Protein AF-A0A662DGF6-F1 (afdb_monomer)

Sequence (177 aa):
MAIAEMRKVLLIGEKEFRERVVKKLGEAGIFQSIPLNREEGLHFLQPPEIKTASLQDALNKLEAAINFLNRFEEKKFDLGLFPAKIMVSPKEYSEWIRNFKWEKICERCSSLENEIEKIKEEISSLQEEYINLLPWRKISFPLSKLKNLRYLDFRIGIIPSEAKSLLLKLVENEAIH

Foldseek 3Di:
DDDDDDDDDDDDDDPVCVVVVVVVVVVVVPDDDDDDDCVPVVVVDDDDPDPCPVVVVVVVLLVLLCVLVVVVDDPDPPPDDDDDPPDDDPVRVVCCVVPPPVVVSSVVSVVVVVVVVVVVVVVVVVVVVCVQCVVVVPPPDDPVVVPDDPPDDDDDDDDDPVCVVVVVVVCVVPPDD

Organism: Aerophobetes bacterium (NCBI:txid2030807)

Secondary structure (DSSP, 8-state):
-----PPP------GGGHHHHHHHHHHHT-----PPPTTSS-TT-PPP----HHHHHHHHHHHHHHHHHHTTS------SSS-------HHHHHHHHHH--HHHHHHHHHHHHHHHHHHHHHHHHHHHHHHHHGGGGG--S-GGGGGG-SS---------GGGHHHHHHHHHH----

Mean predicted aligned error: 14.39 Å

pLDDT: mean 79.41, std 12.85, range [38.97, 97.31]

Solvent-accessible surface area (backbone atoms only — not comparable to full-atom values): 11783 Å² total; per-residue (Å²): 136,87,82,76,91,80,81,91,81,87,90,84,77,62,78,87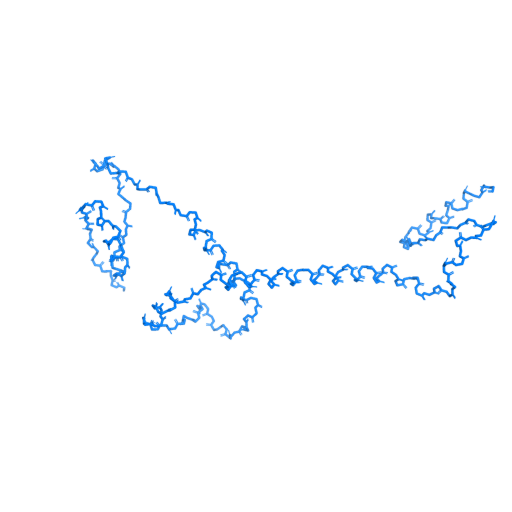,50,44,64,63,49,52,51,52,46,59,74,64,66,80,71,82,92,73,86,81,66,67,86,76,78,53,73,85,66,72,79,77,88,76,86,50,66,71,58,51,54,52,50,53,43,50,50,52,32,49,61,59,51,58,76,71,55,76,83,67,84,80,76,72,96,62,83,81,77,78,88,70,53,75,66,59,52,55,50,45,74,74,68,58,65,57,66,64,52,30,52,49,46,52,53,52,52,51,50,55,50,52,52,52,51,50,52,49,52,53,48,52,50,49,62,70,46,53,77,58,71,74,58,89,66,69,70,80,71,61,79,77,49,94,89,57,89,86,86,85,85,90,74,62,80,80,52,50,67,58,50,53,54,48,57,69,73,61,77,71,135

Radius of gyration: 34.93 Å; Cα contacts (8 Å, |Δi|>4): 20; chains: 1; bounding box: 72×48×90 Å

Structure (mmCIF, N/CA/C/O backbone):
data_AF-A0A662DGF6-F1
#
_entry.id   AF-A0A662DGF6-F1
#
loop_
_atom_site.group_PDB
_atom_site.id
_atom_site.type_symbol
_atom_site.label_atom_id
_atom_site.label_alt_id
_atom_site.label_comp_id
_atom_site.label_asym_id
_atom_site.label_entity_id
_atom_site.label_seq_id
_atom_site.pdbx_PDB_ins_code
_atom_site.Cartn_x
_atom_site.Cartn_y
_atom_site.Cartn_z
_atom_site.occupancy
_atom_site.B_iso_or_equiv
_atom_site.auth_seq_id
_atom_site.auth_comp_id
_atom_site.auth_asym_id
_atom_site.auth_atom_id
_atom_site.pdbx_PDB_model_num
ATOM 1 N N . MET A 1 1 ? 34.282 -20.025 -16.029 1.00 40.66 1 MET A N 1
ATOM 2 C CA . MET A 1 1 ? 33.538 -18.803 -16.407 1.00 40.66 1 MET A CA 1
ATOM 3 C C . MET A 1 1 ? 34.196 -18.243 -17.654 1.00 40.66 1 MET A C 1
ATOM 5 O O . MET A 1 1 ? 35.369 -17.908 -17.588 1.00 40.66 1 MET A O 1
ATOM 9 N N . ALA A 1 2 ? 33.504 -18.247 -18.792 1.00 53.66 2 ALA A N 1
ATOM 10 C CA . ALA A 1 2 ? 34.034 -17.663 -20.021 1.00 53.66 2 ALA A CA 1
ATOM 11 C C . ALA A 1 2 ? 33.782 -16.150 -19.982 1.00 53.66 2 ALA A C 1
ATOM 13 O O . ALA A 1 2 ? 32.636 -15.720 -19.878 1.00 53.66 2 ALA A O 1
ATOM 14 N N . ILE A 1 3 ? 34.850 -15.357 -20.005 1.00 60.84 3 ILE A N 1
ATOM 15 C CA . ILE A 1 3 ? 34.767 -13.904 -20.164 1.00 60.84 3 ILE A CA 1
ATOM 16 C C . ILE A 1 3 ? 34.686 -13.657 -21.670 1.00 60.84 3 ILE A C 1
ATOM 18 O O . ILE A 1 3 ? 35.619 -13.986 -22.398 1.00 60.84 3 ILE A O 1
ATOM 22 N N . ALA A 1 4 ? 33.548 -13.155 -22.143 1.00 73.00 4 ALA A N 1
ATOM 23 C CA . ALA A 1 4 ? 33.382 -12.779 -23.541 1.00 73.00 4 ALA A CA 1
ATOM 24 C C . ALA A 1 4 ? 34.149 -11.478 -23.826 1.00 73.00 4 ALA A C 1
ATOM 26 O O . ALA A 1 4 ? 34.119 -10.544 -23.024 1.00 73.00 4 ALA A O 1
ATOM 27 N N . GLU A 1 5 ? 34.829 -11.408 -24.970 1.00 81.12 5 GLU A N 1
ATOM 28 C CA . GLU A 1 5 ? 35.545 -10.208 -25.402 1.00 81.12 5 GLU A CA 1
ATOM 29 C C . GLU A 1 5 ? 34.540 -9.100 -25.767 1.00 81.12 5 GLU A C 1
ATOM 31 O O . GLU A 1 5 ? 33.800 -9.204 -26.748 1.00 81.12 5 GLU A O 1
ATOM 36 N N . MET A 1 6 ? 34.480 -8.037 -24.959 1.00 83.38 6 MET A N 1
ATOM 37 C CA . MET A 1 6 ? 33.589 -6.899 -25.201 1.00 83.38 6 MET A CA 1
ATOM 38 C C . MET A 1 6 ? 34.262 -5.869 -26.112 1.00 83.38 6 MET A C 1
ATOM 40 O O . MET A 1 6 ? 35.400 -5.465 -25.877 1.00 83.38 6 MET A O 1
ATOM 44 N N . ARG A 1 7 ? 33.536 -5.383 -27.125 1.00 84.69 7 ARG A N 1
ATOM 45 C CA . ARG A 1 7 ? 34.011 -4.330 -28.036 1.00 84.69 7 ARG A CA 1
ATOM 46 C C . ARG A 1 7 ? 33.362 -2.995 -27.692 1.00 84.69 7 ARG A C 1
ATOM 48 O O . ARG A 1 7 ? 32.139 -2.907 -27.603 1.00 84.69 7 ARG A O 1
ATOM 55 N N . LYS A 1 8 ? 34.175 -1.946 -27.539 1.00 84.44 8 LYS A N 1
ATOM 56 C CA . LYS A 1 8 ? 33.680 -0.568 -27.419 1.00 84.44 8 LYS A CA 1
ATOM 57 C C . LYS A 1 8 ? 33.282 -0.055 -28.802 1.00 84.44 8 LYS A C 1
ATOM 59 O O . LYS A 1 8 ? 34.056 -0.174 -29.747 1.00 84.44 8 LYS A O 1
ATOM 64 N N . VAL A 1 9 ? 32.087 0.519 -28.910 1.00 85.00 9 VAL A N 1
ATOM 65 C CA . VAL A 1 9 ? 31.556 1.086 -30.156 1.00 85.00 9 VAL A CA 1
ATOM 66 C C . VAL A 1 9 ? 31.055 2.499 -29.872 1.00 85.00 9 VAL A C 1
ATOM 68 O O . VAL A 1 9 ? 30.335 2.706 -28.897 1.00 85.00 9 VAL A O 1
ATOM 71 N N . LEU A 1 10 ? 31.426 3.457 -30.725 1.00 82.31 10 LEU A N 1
ATOM 72 C CA . LEU A 1 10 ? 30.897 4.821 -30.715 1.00 82.31 10 LEU A CA 1
ATOM 73 C C . LEU A 1 10 ? 29.898 4.972 -31.866 1.00 82.31 10 LEU A C 1
ATOM 75 O O . LEU A 1 10 ? 30.237 4.712 -33.018 1.00 82.31 10 LEU A O 1
ATOM 79 N N . LEU A 1 11 ? 28.669 5.384 -31.554 1.00 83.25 11 LEU A N 1
ATOM 80 C CA . LEU A 1 11 ? 27.622 5.634 -32.544 1.00 83.25 11 LEU A CA 1
ATOM 81 C C . LEU A 1 11 ? 27.432 7.140 -32.717 1.00 83.25 11 LEU A C 1
ATOM 83 O O . LEU A 1 11 ? 27.132 7.844 -31.754 1.00 83.25 11 LEU A O 1
ATOM 87 N N . ILE A 1 12 ? 27.586 7.615 -33.952 1.00 83.12 12 ILE A N 1
ATOM 88 C CA . ILE A 1 12 ? 27.377 9.011 -34.343 1.00 83.12 12 ILE A CA 1
ATOM 89 C C . ILE A 1 12 ? 26.247 9.031 -35.367 1.00 83.12 12 ILE A C 1
ATOM 91 O O . ILE A 1 12 ? 26.247 8.245 -36.312 1.00 83.12 12 ILE A O 1
ATOM 95 N N . GLY A 1 13 ? 25.271 9.910 -35.172 1.00 84.75 13 GLY A N 1
ATOM 96 C CA . GLY A 1 13 ? 24.133 10.037 -36.070 1.00 84.75 13 GLY A CA 1
ATOM 97 C C . GLY A 1 13 ? 23.335 11.300 -35.790 1.00 84.75 13 GLY A C 1
ATOM 98 O O . GLY A 1 13 ? 23.570 12.000 -34.803 1.00 84.75 13 GLY A O 1
ATOM 99 N N . GLU A 1 14 ? 22.384 11.587 -36.670 1.00 84.69 14 GLU A N 1
ATOM 100 C CA . GLU A 1 14 ? 21.504 12.743 -36.535 1.00 84.69 14 GLU A CA 1
ATOM 101 C C . GLU A 1 14 ? 20.585 12.606 -35.313 1.00 84.69 14 GLU A C 1
ATOM 103 O O . GLU A 1 14 ? 20.110 11.517 -34.966 1.00 84.69 14 GLU A O 1
ATOM 108 N N . LYS A 1 15 ? 20.304 13.742 -34.664 1.00 81.50 15 LYS A N 1
ATOM 109 C CA . LYS A 1 15 ? 19.497 13.809 -33.436 1.00 81.50 15 LYS A CA 1
ATOM 110 C C . LYS A 1 15 ? 18.096 13.216 -33.625 1.00 81.50 15 LYS A C 1
ATOM 112 O O . LYS A 1 15 ? 17.561 12.626 -32.690 1.00 81.50 15 LYS A O 1
ATOM 117 N N . GLU A 1 16 ? 17.537 13.341 -34.824 1.00 85.50 16 GLU A N 1
ATOM 118 C CA . GLU A 1 16 ? 16.196 12.875 -35.194 1.00 85.50 16 GLU A CA 1
ATOM 119 C C . GLU A 1 16 ? 16.049 11.351 -35.083 1.00 85.50 16 GLU A C 1
ATOM 121 O O . GLU A 1 16 ? 15.018 10.848 -34.643 1.00 85.50 16 GLU A O 1
ATOM 126 N N . PHE A 1 17 ? 17.105 10.595 -35.394 1.00 85.31 17 PHE A N 1
ATOM 127 C CA . PHE A 1 17 ? 17.074 9.131 -35.335 1.00 85.31 17 PHE A CA 1
ATOM 128 C C . PHE A 1 17 ? 17.418 8.563 -33.959 1.00 85.31 17 PHE A C 1
ATOM 130 O O . PHE A 1 17 ? 17.278 7.355 -33.742 1.00 85.31 17 PHE A O 1
ATOM 137 N N . ARG A 1 18 ? 17.838 9.411 -33.013 1.00 84.19 18 ARG A N 1
ATOM 138 C CA . ARG A 1 18 ? 18.321 8.997 -31.693 1.00 84.19 18 ARG A CA 1
ATOM 139 C C . ARG A 1 18 ? 17.358 8.049 -30.986 1.00 84.19 18 ARG A C 1
ATOM 141 O O . ARG A 1 18 ? 17.774 6.975 -30.562 1.00 84.19 18 ARG A O 1
ATOM 148 N N . GLU A 1 19 ? 16.089 8.430 -30.846 1.00 83.62 19 GLU A N 1
ATOM 149 C CA . GLU A 1 19 ? 15.107 7.632 -30.099 1.00 83.62 19 GLU A CA 1
ATOM 150 C C . GLU A 1 19 ? 14.881 6.265 -30.741 1.00 83.62 19 GLU A C 1
ATOM 152 O O . GLU A 1 19 ? 14.853 5.242 -30.057 1.00 83.62 19 GLU A O 1
ATOM 157 N N . ARG A 1 20 ? 14.791 6.231 -32.075 1.00 87.44 20 ARG A N 1
ATOM 158 C CA . ARG A 1 20 ? 14.608 4.996 -32.839 1.00 87.44 20 ARG A CA 1
ATOM 159 C C . ARG A 1 20 ? 15.793 4.049 -32.662 1.00 87.44 20 ARG A C 1
ATOM 161 O O . ARG A 1 20 ? 15.587 2.852 -32.467 1.00 87.44 20 ARG A O 1
ATOM 168 N N . VAL A 1 21 ? 17.014 4.581 -32.716 1.00 87.50 21 VAL A N 1
ATOM 169 C CA . VAL A 1 21 ? 18.249 3.806 -32.541 1.00 87.50 21 VAL A CA 1
ATOM 170 C C . VAL A 1 21 ? 18.359 3.293 -31.109 1.00 87.50 21 VAL A C 1
ATOM 172 O O . VAL A 1 21 ? 18.516 2.092 -30.917 1.00 87.50 21 VAL A O 1
ATOM 175 N N . VAL A 1 22 ? 18.193 4.157 -30.102 1.00 85.12 22 VAL A N 1
ATOM 176 C CA . VAL A 1 22 ? 18.244 3.762 -28.682 1.00 85.12 22 VAL A CA 1
ATOM 177 C C . VAL A 1 22 ? 17.202 2.688 -28.374 1.00 85.12 22 VAL A C 1
ATOM 179 O O . VAL A 1 22 ? 17.530 1.691 -27.736 1.00 85.12 22 VAL A O 1
ATOM 182 N N . LYS A 1 23 ? 15.975 2.832 -28.888 1.00 85.19 23 LYS A N 1
ATOM 183 C CA . LYS A 1 23 ? 14.922 1.825 -28.732 1.00 85.19 23 LYS A CA 1
ATOM 184 C C . LYS A 1 23 ? 15.320 0.483 -29.345 1.00 85.19 23 LYS A C 1
ATOM 186 O O . LYS A 1 23 ? 15.170 -0.543 -28.694 1.00 85.19 23 LYS A O 1
ATOM 191 N N . LYS A 1 24 ? 15.861 0.477 -30.567 1.00 85.94 24 LYS A N 1
ATOM 192 C CA . LYS A 1 24 ? 16.303 -0.754 -31.243 1.00 85.94 24 LYS A CA 1
ATOM 193 C C . LYS A 1 24 ? 17.480 -1.429 -30.543 1.00 85.94 24 LYS A C 1
ATOM 195 O O . LYS A 1 24 ? 17.497 -2.651 -30.442 1.00 85.94 24 LYS A O 1
ATOM 200 N N . LEU A 1 25 ? 18.436 -0.650 -30.041 1.00 86.44 25 LEU A N 1
ATOM 201 C CA . LEU A 1 25 ? 19.568 -1.169 -29.269 1.00 86.44 25 LEU A CA 1
ATOM 202 C C . LEU A 1 25 ? 19.107 -1.746 -27.925 1.00 86.44 25 LEU A C 1
ATOM 204 O O . LEU A 1 25 ? 19.573 -2.812 -27.531 1.00 86.44 25 LEU A O 1
ATOM 208 N N . GLY A 1 26 ? 18.161 -1.076 -27.260 1.00 81.44 26 GLY A N 1
ATOM 209 C CA . GLY A 1 26 ? 17.529 -1.567 -26.036 1.00 81.44 26 GLY A CA 1
ATOM 210 C C . GLY A 1 26 ? 16.741 -2.858 -26.262 1.00 81.44 26 GLY A C 1
ATOM 211 O O . GLY A 1 26 ? 16.914 -3.809 -25.509 1.00 81.44 26 GLY A O 1
ATOM 212 N N . GLU A 1 27 ? 15.945 -2.930 -27.335 1.00 81.94 27 GLU A N 1
ATOM 213 C CA . GLU A 1 27 ? 15.232 -4.150 -27.754 1.00 81.94 27 GLU A CA 1
ATOM 214 C C . GLU A 1 27 ? 16.195 -5.312 -28.044 1.00 81.94 27 GLU A C 1
ATOM 216 O O . GLU A 1 27 ? 15.877 -6.459 -27.742 1.00 81.94 27 GLU A O 1
ATOM 221 N N . ALA A 1 28 ? 17.368 -5.030 -28.620 1.00 84.19 28 ALA A N 1
ATOM 222 C CA . ALA A 1 28 ? 18.370 -6.049 -28.917 1.00 84.19 28 ALA A CA 1
ATOM 223 C C . ALA A 1 28 ? 19.066 -6.593 -27.657 1.00 84.19 28 ALA A C 1
ATOM 225 O O . ALA A 1 28 ? 19.551 -7.719 -27.683 1.00 84.19 28 ALA A O 1
ATOM 226 N N . GLY A 1 29 ? 19.146 -5.814 -26.569 1.00 78.31 29 GLY A N 1
ATOM 227 C CA . GLY A 1 29 ? 19.688 -6.258 -25.276 1.00 78.31 29 GLY A CA 1
ATOM 228 C C . GLY A 1 29 ? 21.188 -6.591 -25.259 1.00 78.31 29 GLY A C 1
ATOM 229 O O . GLY A 1 29 ? 21.685 -7.124 -24.273 1.00 78.31 29 GLY A O 1
ATOM 230 N N . ILE A 1 30 ? 21.918 -6.285 -26.335 1.00 81.56 30 ILE A N 1
ATOM 231 C CA . ILE A 1 30 ? 23.343 -6.627 -26.511 1.00 81.56 30 ILE A CA 1
ATOM 232 C C . ILE A 1 30 ? 24.301 -5.459 -26.222 1.00 81.56 30 ILE A C 1
ATOM 234 O O . ILE A 1 30 ? 25.514 -5.620 -26.332 1.00 81.56 30 ILE A O 1
ATOM 238 N N . PHE A 1 31 ? 23.779 -4.278 -25.878 1.00 82.75 31 PHE A N 1
ATOM 239 C CA . PHE A 1 31 ? 24.574 -3.070 -25.646 1.00 82.75 31 PHE A CA 1
ATOM 240 C C . PHE A 1 31 ? 24.528 -2.630 -24.185 1.00 82.75 31 PHE A C 1
ATOM 242 O O . PHE A 1 31 ? 23.463 -2.578 -23.574 1.00 82.75 31 PHE A O 1
ATOM 249 N N . GLN A 1 32 ? 25.684 -2.220 -23.663 1.00 79.81 32 GLN A N 1
ATOM 250 C CA . GLN A 1 32 ? 25.809 -1.539 -22.378 1.00 79.81 32 GLN A CA 1
ATOM 251 C C . GLN A 1 32 ? 26.202 -0.081 -22.624 1.00 79.81 32 GLN A C 1
ATOM 253 O O . GLN A 1 32 ? 27.249 0.197 -23.207 1.00 79.81 32 GLN A O 1
ATOM 258 N N . SER A 1 33 ? 25.362 0.860 -22.189 1.00 77.81 33 SER A N 1
ATOM 259 C CA . SER A 1 33 ? 25.673 2.287 -22.288 1.00 77.81 33 SER A CA 1
ATOM 260 C C . SER A 1 33 ? 26.719 2.683 -21.249 1.00 77.81 33 SER A C 1
ATOM 262 O O . SER A 1 33 ? 26.558 2.382 -20.066 1.00 77.81 33 SER A O 1
ATOM 264 N N . ILE A 1 34 ? 27.746 3.409 -21.681 1.00 79.06 34 ILE A N 1
ATOM 265 C CA . ILE A 1 34 ? 28.781 3.984 -20.818 1.00 79.06 34 ILE A CA 1
ATOM 266 C C . ILE A 1 34 ? 28.652 5.511 -20.912 1.00 79.06 34 ILE A C 1
ATOM 268 O O . ILE A 1 34 ? 28.477 6.021 -22.024 1.00 79.06 34 ILE A O 1
ATOM 272 N N . PRO A 1 35 ? 28.696 6.257 -19.792 1.00 70.56 35 PRO A N 1
ATOM 273 C CA . PRO A 1 35 ? 28.702 7.713 -19.849 1.00 70.56 35 PRO A CA 1
ATOM 274 C C . PRO A 1 35 ? 29.948 8.197 -20.599 1.00 70.56 35 PRO A C 1
ATOM 276 O O . PRO A 1 35 ? 31.064 7.770 -20.305 1.00 70.56 35 PRO A O 1
ATOM 279 N N . LEU A 1 36 ? 29.752 9.083 -21.575 1.00 70.56 36 LEU A N 1
ATOM 280 C CA . LEU A 1 36 ? 30.853 9.722 -22.296 1.00 70.56 36 LEU A CA 1
ATOM 281 C C . LEU A 1 36 ? 31.638 10.610 -21.326 1.00 70.56 36 LEU A C 1
ATOM 283 O O . LEU A 1 36 ? 31.056 11.480 -20.670 1.00 70.56 36 LEU A O 1
ATOM 287 N N . ASN A 1 37 ? 32.949 10.389 -21.236 1.00 64.38 37 ASN A N 1
ATOM 288 C CA . ASN A 1 37 ? 33.817 11.234 -20.432 1.00 64.38 37 ASN A CA 1
ATOM 289 C C . ASN A 1 37 ? 34.030 12.567 -21.167 1.00 64.38 37 ASN A C 1
ATOM 291 O O . ASN A 1 37 ? 34.372 12.586 -22.349 1.00 64.38 37 ASN A O 1
ATOM 295 N N . ARG A 1 38 ? 33.794 13.696 -20.491 1.00 59.56 38 ARG A N 1
ATOM 296 C CA . ARG A 1 38 ? 33.791 15.025 -21.136 1.00 59.56 38 ARG A CA 1
ATOM 297 C C . ARG A 1 38 ? 35.174 15.471 -21.616 1.00 59.56 38 ARG A C 1
ATOM 299 O O . ARG A 1 38 ? 35.246 16.419 -22.383 1.00 59.56 38 ARG A O 1
ATOM 306 N N . GLU A 1 39 ? 36.238 14.798 -21.193 1.00 58.47 39 GLU A N 1
ATOM 307 C CA . GLU A 1 39 ? 37.627 15.132 -21.527 1.00 58.47 39 GLU A CA 1
ATOM 308 C C . GLU A 1 39 ? 38.019 14.770 -22.976 1.00 58.47 39 GLU A C 1
ATOM 310 O O . GLU A 1 39 ? 39.014 15.271 -23.487 1.00 58.47 39 GLU A O 1
ATOM 315 N N . GLU A 1 40 ? 37.211 13.975 -23.688 1.00 60.03 40 GLU A N 1
ATOM 316 C CA . GLU A 1 40 ? 37.497 13.497 -25.056 1.00 60.03 40 GLU A CA 1
ATOM 317 C C . GLU A 1 40 ? 37.130 14.508 -26.173 1.00 60.03 40 GLU A C 1
ATOM 319 O O . GLU A 1 40 ? 36.883 14.127 -27.315 1.00 60.03 40 GLU A O 1
ATOM 324 N N . GLY A 1 41 ? 37.063 15.813 -25.876 1.00 58.00 41 GLY A N 1
ATOM 325 C CA . GLY A 1 41 ? 36.830 16.864 -26.885 1.00 58.00 41 GLY A CA 1
ATOM 326 C C . GLY A 1 41 ? 35.385 16.980 -27.400 1.00 58.00 41 GLY A C 1
ATOM 327 O O . GLY A 1 41 ? 35.109 17.746 -28.322 1.00 58.00 41 GLY A O 1
ATOM 328 N N . LEU A 1 42 ? 34.437 16.271 -26.781 1.00 64.50 42 LEU A N 1
ATOM 329 C CA . LEU A 1 42 ? 33.016 16.230 -27.158 1.00 64.50 42 LEU A CA 1
ATOM 330 C C . LEU A 1 42 ? 32.136 17.205 -26.349 1.00 64.50 42 LEU A C 1
ATOM 332 O O . LEU A 1 42 ? 30.942 16.974 -26.168 1.00 64.50 42 LEU A O 1
ATOM 336 N N . HIS A 1 43 ? 32.702 18.317 -25.868 1.00 61.34 43 HIS A N 1
ATOM 337 C CA . HIS A 1 43 ? 32.011 19.300 -25.013 1.00 61.34 43 HIS A CA 1
ATOM 338 C C . HIS A 1 43 ? 30.741 19.914 -25.629 1.00 61.34 43 HIS A C 1
ATOM 340 O O . HIS A 1 43 ? 29.886 20.417 -24.903 1.00 61.34 43 HIS A O 1
ATOM 346 N N . PHE A 1 44 ? 30.609 19.874 -26.957 1.00 65.75 44 PHE A N 1
ATOM 347 C CA . PHE A 1 44 ? 29.443 20.372 -27.689 1.00 65.75 44 PHE A CA 1
ATOM 348 C C . PHE A 1 44 ? 28.227 19.431 -27.613 1.00 65.75 44 PHE A C 1
ATOM 350 O O . PHE A 1 44 ? 27.109 19.848 -27.915 1.00 65.75 44 PHE A O 1
ATOM 357 N N . LEU A 1 45 ? 28.409 18.171 -27.199 1.00 66.75 45 LEU A N 1
ATOM 358 C CA . LEU A 1 45 ? 27.316 17.219 -27.014 1.00 66.75 45 LEU A CA 1
ATOM 359 C C . LEU A 1 45 ? 26.710 17.393 -25.619 1.00 66.75 45 LEU A C 1
ATOM 361 O O . LEU A 1 45 ? 27.174 16.817 -24.635 1.00 66.75 45 LEU A O 1
ATOM 365 N N . GLN A 1 46 ? 25.647 18.190 -25.528 1.00 65.50 46 GLN A N 1
ATOM 366 C CA . GLN A 1 46 ? 24.892 18.313 -24.284 1.00 65.50 46 GLN A CA 1
ATOM 367 C C . GLN A 1 46 ? 24.084 17.030 -24.017 1.00 65.50 46 GLN A C 1
ATOM 369 O O . GLN A 1 46 ? 23.356 16.565 -24.906 1.00 65.50 46 GLN A O 1
ATOM 374 N N . PRO A 1 47 ? 24.174 16.442 -22.807 1.00 67.06 47 PRO A N 1
ATOM 375 C CA . PRO A 1 47 ? 23.257 15.384 -22.416 1.00 67.06 47 PRO A CA 1
ATOM 376 C C . PRO A 1 47 ? 21.830 15.945 -22.445 1.00 67.06 47 PRO A C 1
ATOM 378 O O . PRO A 1 47 ? 21.613 17.077 -22.012 1.00 67.06 47 PRO A O 1
ATOM 381 N N . PRO A 1 48 ? 20.849 15.203 -22.981 1.00 67.94 48 PRO A N 1
ATOM 382 C CA . PRO A 1 48 ? 19.478 15.686 -22.972 1.00 67.94 48 PRO A CA 1
ATOM 383 C C . PRO A 1 48 ? 18.964 15.745 -21.534 1.00 67.94 48 PRO A C 1
ATOM 385 O O . PRO A 1 48 ? 19.261 14.867 -20.721 1.00 67.94 48 PRO A O 1
ATOM 388 N N . GLU A 1 49 ? 18.115 16.721 -21.248 1.00 67.25 49 GLU A N 1
ATOM 389 C CA . GLU A 1 49 ? 17.264 16.660 -20.067 1.00 67.25 49 GLU A CA 1
ATOM 390 C C . GLU A 1 49 ? 16.190 15.594 -20.293 1.00 67.25 49 GLU A C 1
ATOM 392 O O . GLU A 1 49 ? 15.276 15.754 -21.105 1.00 67.25 49 GLU A O 1
ATOM 397 N N . ILE A 1 50 ? 16.325 14.469 -19.596 1.00 72.62 50 ILE A N 1
ATOM 398 C CA . ILE A 1 50 ? 15.313 13.416 -19.594 1.00 72.62 50 ILE A CA 1
ATOM 399 C C . ILE A 1 50 ? 14.326 13.755 -18.482 1.00 72.62 50 ILE A C 1
ATOM 401 O O . ILE A 1 50 ? 14.673 13.731 -17.303 1.00 72.62 50 ILE A O 1
ATOM 405 N N . LYS A 1 51 ? 13.080 14.061 -18.847 1.00 75.69 51 LYS A N 1
ATOM 406 C CA . LYS A 1 51 ? 11.996 14.234 -17.875 1.00 75.69 51 LYS A CA 1
ATOM 407 C C . LYS A 1 51 ? 11.566 12.859 -17.368 1.00 75.69 51 LYS A C 1
ATOM 409 O O . LYS A 1 51 ? 10.761 12.187 -18.001 1.00 75.69 51 LYS A O 1
ATOM 414 N N . THR A 1 52 ? 12.128 12.435 -16.241 1.00 81.56 52 THR A N 1
ATOM 415 C CA . THR A 1 52 ? 11.836 11.132 -15.622 1.00 81.56 52 THR A CA 1
ATOM 416 C C . THR A 1 52 ? 10.737 11.190 -14.566 1.00 81.56 52 THR A C 1
ATOM 418 O O . THR A 1 52 ? 10.279 10.138 -14.138 1.00 81.56 52 THR A O 1
ATOM 421 N N . ALA A 1 53 ? 10.280 12.382 -14.169 1.00 83.31 53 ALA A N 1
ATOM 422 C CA . ALA A 1 53 ? 9.325 12.554 -13.072 1.00 83.31 53 ALA A CA 1
ATOM 423 C C . ALA A 1 53 ? 8.046 11.715 -13.247 1.00 83.31 53 ALA A C 1
ATOM 425 O O . ALA A 1 53 ? 7.687 10.951 -12.360 1.00 83.31 53 ALA A O 1
ATOM 426 N N . SER A 1 54 ? 7.420 11.759 -14.428 1.00 85.31 54 SER A N 1
ATOM 427 C CA . SER A 1 54 ? 6.203 10.980 -14.697 1.00 85.31 54 SER A CA 1
ATOM 428 C C . SER A 1 54 ? 6.434 9.466 -14.686 1.00 85.31 54 SER A C 1
ATOM 430 O O . SER A 1 54 ? 5.547 8.711 -14.292 1.00 85.31 54 SER A O 1
ATOM 432 N N . LEU A 1 55 ? 7.620 9.010 -15.103 1.00 86.38 55 LEU A N 1
ATOM 433 C CA . LEU A 1 55 ? 7.999 7.597 -15.048 1.00 86.38 55 LEU A CA 1
ATOM 434 C C . LEU A 1 55 ? 8.256 7.154 -13.609 1.00 86.38 55 LEU A C 1
ATOM 436 O O . LEU A 1 55 ? 7.855 6.058 -13.230 1.00 86.38 55 LEU A O 1
ATOM 440 N N . GLN A 1 56 ? 8.883 8.013 -12.806 1.00 86.56 56 GLN A N 1
ATOM 441 C CA . GLN A 1 56 ? 9.105 7.747 -11.392 1.00 86.56 56 GLN A CA 1
ATOM 442 C C . GLN A 1 56 ? 7.776 7.650 -10.639 1.00 86.56 56 GLN A C 1
ATOM 444 O O . GLN A 1 56 ? 7.580 6.714 -9.871 1.00 86.56 56 GLN A O 1
ATOM 449 N N . ASP A 1 57 ? 6.831 8.549 -10.918 1.00 89.19 57 ASP A N 1
ATOM 450 C CA . ASP A 1 57 ? 5.490 8.493 -10.332 1.00 89.19 57 ASP A CA 1
ATOM 451 C C . ASP A 1 57 ? 4.753 7.202 -10.713 1.00 89.19 57 ASP A C 1
ATOM 453 O O . ASP A 1 57 ? 4.103 6.580 -9.871 1.00 89.19 57 ASP A O 1
ATOM 457 N N . ALA A 1 58 ? 4.869 6.769 -11.972 1.00 88.94 58 ALA A N 1
ATOM 458 C CA . ALA A 1 58 ? 4.295 5.507 -12.432 1.00 88.94 58 ALA A CA 1
ATOM 459 C C . ALA A 1 58 ? 4.910 4.294 -11.712 1.00 88.94 58 ALA A C 1
ATOM 461 O O . ALA A 1 58 ? 4.176 3.416 -11.255 1.00 88.94 58 ALA A O 1
ATOM 462 N N . LEU A 1 59 ? 6.239 4.269 -11.559 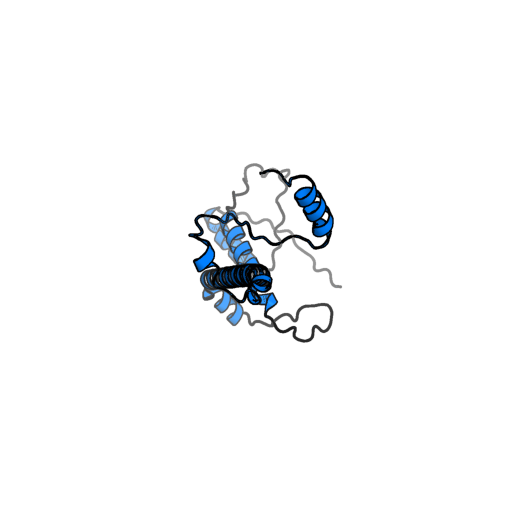1.00 90.25 59 LEU A N 1
ATOM 463 C CA . LEU A 1 59 ? 6.950 3.219 -10.827 1.00 90.25 59 LEU A CA 1
ATOM 464 C C . LEU A 1 59 ? 6.526 3.167 -9.360 1.00 90.25 59 LEU A C 1
ATOM 466 O O . LEU A 1 59 ? 6.193 2.093 -8.869 1.00 90.25 59 LEU A O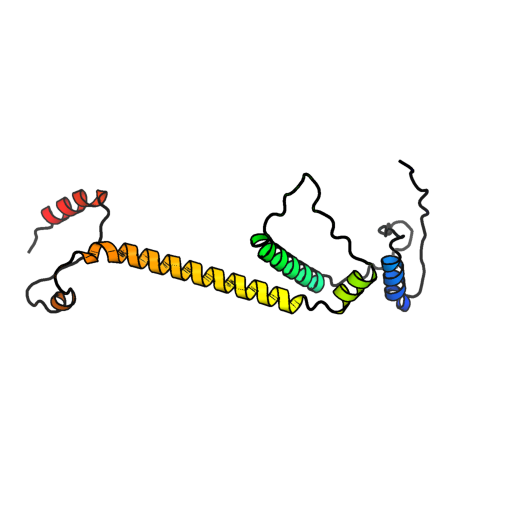 1
ATOM 470 N N . ASN A 1 60 ? 6.444 4.320 -8.697 1.00 90.31 60 ASN A N 1
ATOM 471 C CA . ASN A 1 60 ? 6.022 4.402 -7.301 1.00 90.31 60 ASN A CA 1
ATOM 472 C C . ASN A 1 60 ? 4.594 3.850 -7.113 1.00 90.31 60 ASN A C 1
ATOM 474 O O . ASN A 1 60 ? 4.329 3.111 -6.167 1.00 90.31 60 ASN A O 1
ATOM 478 N N . LYS A 1 61 ? 3.667 4.161 -8.034 1.00 92.06 61 LYS A N 1
ATOM 479 C CA . LYS A 1 61 ? 2.293 3.623 -8.002 1.00 92.06 61 LYS A CA 1
ATOM 480 C C . LYS A 1 61 ? 2.257 2.106 -8.185 1.00 92.06 61 LYS A C 1
ATOM 482 O O . LYS A 1 61 ? 1.498 1.429 -7.495 1.00 92.06 61 LYS A O 1
ATOM 487 N N . LEU A 1 62 ? 3.047 1.579 -9.119 1.00 92.00 62 LEU A N 1
ATOM 488 C CA . LEU A 1 62 ? 3.164 0.138 -9.350 1.00 92.00 62 LEU A CA 1
ATOM 489 C C . LEU A 1 62 ? 3.742 -0.579 -8.129 1.00 92.00 62 LEU A C 1
ATOM 491 O O . LEU A 1 62 ? 3.210 -1.604 -7.715 1.00 92.00 62 LEU A O 1
ATOM 495 N N . GLU A 1 63 ? 4.793 -0.023 -7.531 1.00 91.06 63 GLU A N 1
ATOM 496 C CA . GLU A 1 63 ? 5.425 -0.575 -6.336 1.00 91.06 63 GLU A CA 1
ATOM 497 C C . GLU A 1 63 ? 4.456 -0.601 -5.148 1.00 91.06 63 GLU A C 1
ATOM 499 O O . GLU A 1 63 ? 4.332 -1.626 -4.479 1.00 91.06 63 GLU A O 1
ATOM 504 N N . ALA A 1 64 ? 3.685 0.471 -4.939 1.00 90.12 64 ALA A N 1
ATOM 505 C CA . ALA A 1 64 ? 2.631 0.504 -3.928 1.00 90.12 64 ALA A CA 1
ATOM 506 C C . ALA A 1 64 ? 1.571 -0.588 -4.162 1.00 90.12 64 ALA A C 1
ATOM 508 O O . ALA A 1 64 ? 1.216 -1.317 -3.235 1.00 90.12 64 ALA A O 1
ATOM 509 N N . ALA A 1 65 ? 1.110 -0.758 -5.405 1.00 91.75 65 ALA A N 1
ATOM 510 C CA . ALA A 1 65 ? 0.130 -1.786 -5.748 1.00 91.75 65 ALA A CA 1
ATOM 511 C C . ALA A 1 65 ? 0.674 -3.211 -5.542 1.00 91.75 65 ALA A C 1
ATOM 513 O O . ALA A 1 65 ? -0.038 -4.061 -5.009 1.00 91.75 65 ALA A O 1
ATOM 514 N N . ILE A 1 66 ? 1.932 -3.469 -5.915 1.00 90.12 66 ILE A N 1
ATOM 515 C CA . ILE A 1 66 ? 2.605 -4.755 -5.680 1.00 90.12 66 ILE A CA 1
ATOM 516 C C . ILE A 1 66 ? 2.714 -5.023 -4.177 1.00 90.12 66 ILE A C 1
ATOM 518 O O . ILE A 1 66 ? 2.329 -6.094 -3.715 1.00 90.12 66 ILE A O 1
ATOM 522 N N . ASN A 1 67 ? 3.164 -4.038 -3.398 1.00 89.56 67 ASN A N 1
ATOM 523 C CA . ASN A 1 67 ? 3.288 -4.163 -1.947 1.00 89.56 67 ASN A CA 1
ATOM 524 C C . ASN A 1 67 ? 1.942 -4.424 -1.265 1.00 89.56 67 ASN A C 1
ATOM 526 O O . ASN A 1 67 ? 1.888 -5.201 -0.313 1.00 89.56 67 ASN A O 1
ATOM 530 N N . PHE A 1 68 ? 0.861 -3.810 -1.749 1.00 90.44 68 PHE A N 1
ATOM 531 C CA . PHE A 1 68 ? -0.491 -4.090 -1.275 1.00 90.44 68 PHE A CA 1
ATOM 532 C C . PHE A 1 68 ? -0.909 -5.535 -1.582 1.00 90.44 68 PHE A C 1
ATOM 534 O O . PHE A 1 68 ? -1.330 -6.254 -0.677 1.00 90.44 68 PHE A O 1
ATOM 541 N N . LEU A 1 69 ? -0.754 -5.984 -2.833 1.00 90.06 69 LEU A N 1
ATOM 542 C CA . LEU A 1 69 ? -1.174 -7.320 -3.272 1.00 90.06 69 LEU A CA 1
ATOM 543 C C . LEU A 1 69 ? -0.358 -8.446 -2.625 1.00 90.06 69 LEU A C 1
ATOM 545 O O . LEU A 1 69 ? -0.934 -9.460 -2.234 1.00 90.06 69 LEU A O 1
ATOM 549 N N . ASN A 1 70 ? 0.947 -8.246 -2.429 1.00 87.56 70 ASN A N 1
ATOM 550 C CA . ASN A 1 70 ? 1.836 -9.216 -1.782 1.00 87.56 70 ASN A CA 1
ATOM 551 C C . ASN A 1 70 ? 1.391 -9.580 -0.355 1.00 87.56 70 ASN A C 1
ATOM 553 O O . ASN A 1 70 ? 1.721 -10.655 0.135 1.00 87.56 70 ASN A O 1
ATOM 557 N N . ARG A 1 71 ? 0.618 -8.719 0.325 1.00 86.25 71 ARG A N 1
ATOM 558 C CA . ARG A 1 71 ? 0.056 -9.022 1.656 1.00 86.25 71 ARG A CA 1
ATOM 559 C C . ARG A 1 71 ? -0.985 -10.146 1.619 1.00 86.25 71 ARG A C 1
ATOM 561 O O . ARG A 1 71 ? -1.244 -10.751 2.655 1.00 86.25 71 ARG A O 1
ATOM 568 N N . PHE A 1 72 ? -1.585 -10.396 0.457 1.00 84.75 72 PHE A N 1
ATOM 569 C CA . PHE A 1 72 ? -2.654 -11.377 0.255 1.00 84.75 72 PHE A CA 1
ATOM 570 C C . PHE A 1 72 ? -2.200 -12.604 -0.538 1.00 84.75 72 PHE A C 1
ATOM 572 O O . PHE A 1 72 ? -2.984 -13.534 -0.717 1.00 84.75 72 PHE A O 1
ATOM 579 N N . GLU A 1 73 ? -0.962 -12.618 -1.031 1.00 79.06 73 GLU A N 1
ATOM 580 C CA . GLU A 1 73 ? -0.422 -13.790 -1.703 1.00 79.06 73 GLU A CA 1
ATOM 581 C C . GLU A 1 73 ? -0.197 -14.903 -0.669 1.00 79.06 73 GLU A C 1
ATOM 583 O O . GLU A 1 73 ? 0.549 -14.746 0.302 1.00 79.06 73 GLU A O 1
ATOM 588 N N . GLU A 1 74 ? -0.868 -16.042 -0.855 1.00 68.19 74 GLU A N 1
ATOM 589 C CA . GLU A 1 74 ? -0.567 -17.239 -0.077 1.00 68.19 74 GLU A CA 1
ATOM 590 C C . GLU A 1 74 ? 0.889 -17.613 -0.346 1.00 68.19 74 GLU A C 1
ATOM 592 O O . GLU A 1 74 ? 1.260 -17.866 -1.494 1.00 68.19 74 GLU A O 1
ATOM 597 N N . LYS A 1 75 ? 1.720 -17.640 0.705 1.00 61.59 75 LYS A N 1
ATOM 598 C CA . LYS A 1 75 ? 3.121 -18.065 0.615 1.00 61.59 75 LYS A CA 1
ATOM 599 C C . LYS A 1 75 ? 3.184 -19.474 0.028 1.00 61.59 75 LYS A C 1
ATOM 601 O O . LYS A 1 75 ? 3.114 -20.465 0.756 1.00 61.59 75 LYS A O 1
ATOM 606 N N . LYS A 1 76 ? 3.334 -19.581 -1.291 1.00 53.91 76 LYS A N 1
ATOM 607 C CA . LYS A 1 76 ? 3.750 -20.824 -1.930 1.00 53.91 76 LYS A CA 1
ATOM 608 C C . LYS A 1 76 ? 5.116 -21.147 -1.347 1.00 53.91 76 LYS A C 1
ATOM 610 O O . LYS A 1 76 ? 5.977 -20.279 -1.316 1.00 53.91 76 LYS A O 1
ATOM 615 N N . PHE A 1 77 ? 5.251 -22.362 -0.821 1.00 45.53 77 PHE A N 1
ATOM 616 C CA . PHE A 1 77 ? 6.463 -22.921 -0.225 1.00 45.53 77 PHE A CA 1
ATOM 617 C C . PHE A 1 77 ? 7.738 -22.354 -0.872 1.00 45.53 77 PHE A C 1
ATOM 619 O O . PHE A 1 77 ? 8.121 -22.749 -1.973 1.00 45.53 77 PHE A O 1
ATOM 626 N N . ASP A 1 78 ? 8.369 -21.412 -0.172 1.00 50.22 78 ASP A N 1
ATOM 627 C CA . ASP A 1 78 ? 9.622 -20.786 -0.574 1.00 50.22 78 ASP A CA 1
ATOM 628 C C . ASP A 1 78 ? 10.743 -21.793 -0.306 1.00 50.22 78 ASP A C 1
ATOM 630 O O . ASP A 1 78 ? 11.311 -21.879 0.786 1.00 50.22 78 ASP A O 1
ATOM 634 N N . LEU A 1 79 ? 11.047 -22.616 -1.307 1.00 49.22 79 LEU A N 1
ATOM 635 C CA . LEU A 1 79 ? 12.288 -23.378 -1.330 1.00 49.22 79 LEU A CA 1
ATOM 636 C C . LEU A 1 79 ? 13.432 -22.411 -1.646 1.00 49.22 79 LEU A C 1
ATOM 638 O O . LEU A 1 79 ? 13.867 -22.302 -2.784 1.00 49.22 79 LEU A O 1
ATOM 642 N N . GLY A 1 80 ? 13.880 -21.702 -0.609 1.00 49.53 80 GLY A N 1
ATOM 643 C CA . GLY A 1 80 ? 15.229 -21.168 -0.449 1.00 49.53 80 GLY A CA 1
ATOM 644 C C . GLY A 1 80 ? 15.825 -20.378 -1.620 1.00 49.53 80 GLY A C 1
ATOM 645 O O . GLY A 1 80 ? 16.363 -20.938 -2.568 1.00 49.53 80 GLY A O 1
ATOM 646 N N . LEU A 1 81 ? 15.922 -19.064 -1.404 1.00 50.00 81 LEU A N 1
ATOM 647 C CA . LEU A 1 81 ? 16.933 -18.143 -1.951 1.00 50.00 81 LEU A CA 1
ATOM 648 C C . LEU A 1 81 ? 16.684 -17.497 -3.318 1.00 50.00 81 LEU A C 1
ATOM 650 O O . LEU A 1 81 ? 17.346 -16.497 -3.591 1.00 50.00 81 LEU A O 1
ATOM 654 N N . PHE A 1 82 ? 15.716 -17.932 -4.127 1.00 48.91 82 PHE A N 1
ATOM 655 C CA . PHE A 1 82 ? 15.313 -17.164 -5.312 1.00 48.91 82 PHE A CA 1
ATOM 656 C C . PHE A 1 82 ? 13.803 -17.251 -5.544 1.00 48.91 82 PHE A C 1
ATOM 658 O O . PHE A 1 82 ? 13.293 -18.367 -5.647 1.00 48.91 82 PHE A O 1
ATOM 665 N N . PRO A 1 83 ? 13.085 -16.116 -5.685 1.00 56.00 83 PRO A N 1
ATOM 666 C CA . PRO A 1 83 ? 11.684 -16.154 -6.084 1.00 56.00 83 PRO A CA 1
ATOM 667 C C . PRO A 1 83 ? 11.589 -16.916 -7.406 1.00 56.00 83 PRO A C 1
ATOM 669 O O . PRO A 1 83 ? 12.379 -16.668 -8.326 1.00 56.00 83 PRO A O 1
ATOM 672 N N . ALA A 1 84 ? 10.664 -17.875 -7.484 1.00 56.94 84 ALA A N 1
ATOM 673 C CA . ALA A 1 84 ? 10.448 -18.678 -8.679 1.00 56.94 84 ALA A CA 1
ATOM 674 C C . ALA A 1 84 ? 10.211 -17.738 -9.869 1.00 56.94 84 ALA A C 1
ATOM 676 O O . ALA A 1 84 ? 9.160 -17.106 -9.982 1.00 56.94 84 ALA A O 1
ATOM 677 N N . LYS A 1 85 ? 11.216 -17.594 -10.741 1.00 62.03 85 LYS A N 1
ATOM 678 C CA . LYS A 1 85 ? 11.092 -16.756 -11.934 1.00 62.03 85 LYS A CA 1
ATOM 679 C C . LYS A 1 85 ? 9.985 -17.347 -12.790 1.00 62.03 85 LYS A C 1
ATOM 681 O O . LYS A 1 85 ? 10.108 -18.468 -13.281 1.00 62.03 85 LYS A O 1
ATOM 686 N N . ILE A 1 86 ? 8.911 -16.588 -12.959 1.00 69.38 86 ILE A N 1
ATOM 687 C CA . ILE A 1 86 ? 7.824 -16.951 -13.858 1.00 69.38 86 ILE A CA 1
ATOM 688 C C . ILE A 1 86 ? 8.430 -17.021 -15.263 1.00 69.38 86 ILE A C 1
ATOM 690 O O . ILE A 1 86 ? 8.970 -16.030 -15.760 1.00 69.38 86 ILE A O 1
ATOM 694 N N . MET A 1 87 ? 8.401 -18.201 -15.886 1.00 74.56 87 MET A N 1
ATOM 695 C CA . MET A 1 87 ? 8.746 -18.313 -17.300 1.00 74.56 87 MET A CA 1
ATOM 696 C C . MET A 1 87 ? 7.611 -17.699 -18.108 1.00 74.56 87 MET A C 1
ATOM 698 O O . MET A 1 87 ? 6.499 -18.217 -18.108 1.00 74.56 87 MET A O 1
ATOM 702 N N . VAL A 1 88 ? 7.909 -16.592 -18.779 1.00 78.25 88 VAL A N 1
ATOM 703 C CA . VAL A 1 88 ? 6.977 -15.887 -19.659 1.00 78.25 88 VAL A CA 1
ATOM 704 C C . VAL A 1 88 ? 7.525 -15.980 -21.073 1.00 78.25 88 VAL A C 1
ATOM 706 O O . VAL A 1 88 ? 8.702 -15.693 -21.308 1.00 78.25 88 VAL A O 1
ATOM 709 N N . SER A 1 89 ? 6.697 -16.394 -22.029 1.00 83.81 89 SER A N 1
ATOM 710 C CA . SER A 1 89 ? 7.112 -16.399 -23.427 1.00 83.81 89 SER A CA 1
ATOM 711 C C . SER A 1 89 ? 7.276 -14.961 -23.951 1.00 83.81 89 SER A C 1
ATOM 713 O O . SER A 1 89 ? 6.586 -14.043 -23.498 1.00 83.81 89 SER A O 1
ATOM 715 N N . PRO A 1 90 ? 8.133 -14.720 -24.961 1.00 80.56 90 PRO A N 1
ATOM 716 C CA . PRO A 1 90 ? 8.293 -13.382 -25.537 1.00 80.56 90 PRO A CA 1
ATOM 717 C C . PRO A 1 90 ? 6.983 -12.782 -26.073 1.00 80.56 90 PRO A C 1
ATOM 719 O O . PRO A 1 90 ? 6.794 -11.566 -26.030 1.00 80.56 90 PRO A O 1
ATOM 722 N N . LYS A 1 91 ? 6.068 -13.633 -26.563 1.00 83.19 91 LYS A N 1
ATOM 723 C CA . LYS A 1 91 ? 4.746 -13.216 -27.047 1.00 83.19 91 LYS A CA 1
ATOM 724 C C . LYS A 1 91 ? 3.872 -12.720 -25.899 1.00 83.19 91 LYS A C 1
ATOM 726 O O . LYS A 1 91 ? 3.412 -11.584 -25.965 1.00 83.19 91 LYS A O 1
ATOM 731 N N . GLU A 1 92 ? 3.735 -13.511 -24.837 1.00 82.75 92 GLU A N 1
ATOM 732 C CA . GLU A 1 92 ? 2.956 -13.146 -23.644 1.00 82.75 92 GLU A CA 1
ATOM 733 C C . GLU A 1 92 ? 3.484 -11.862 -23.002 1.00 82.75 92 GLU A C 1
ATOM 735 O O . GLU A 1 92 ? 2.715 -10.945 -22.729 1.00 82.75 92 GLU A O 1
ATOM 740 N N . TYR A 1 93 ? 4.807 -11.737 -22.859 1.00 81.31 93 TYR A N 1
ATOM 741 C CA . TYR A 1 93 ? 5.430 -10.525 -22.328 1.00 81.31 93 TYR A CA 1
ATOM 742 C C . TYR A 1 93 ? 5.081 -9.285 -23.166 1.00 81.31 93 TYR A C 1
ATOM 744 O O . TYR A 1 93 ? 4.724 -8.233 -22.632 1.00 81.31 93 TYR A O 1
ATOM 752 N N . SER A 1 94 ? 5.139 -9.412 -24.497 1.00 81.25 94 SER A N 1
ATOM 753 C CA . SER A 1 94 ? 4.804 -8.312 -25.405 1.00 81.25 94 SER A CA 1
ATOM 754 C C . SER A 1 94 ? 3.322 -7.927 -25.362 1.00 81.25 94 SER A C 1
ATOM 756 O O . SER A 1 94 ? 2.993 -6.743 -25.466 1.00 81.25 94 SER A O 1
ATOM 758 N N . GLU A 1 95 ? 2.431 -8.903 -25.185 1.00 85.75 95 GLU A N 1
ATOM 759 C CA . GLU A 1 95 ? 0.995 -8.671 -25.038 1.00 85.75 95 GLU A CA 1
ATOM 760 C C . GLU A 1 95 ? 0.677 -7.985 -23.712 1.00 85.75 95 GLU A C 1
ATOM 762 O O . GLU A 1 95 ? -0.111 -7.038 -23.695 1.00 85.75 95 GLU A O 1
ATOM 767 N N . TRP A 1 96 ? 1.328 -8.396 -22.620 1.00 84.56 96 TRP A N 1
ATOM 768 C CA . TRP A 1 96 ? 1.170 -7.764 -21.313 1.00 84.56 96 TRP A CA 1
ATOM 769 C C . TRP A 1 96 ? 1.593 -6.301 -21.356 1.00 84.56 96 TRP A C 1
ATOM 771 O O . TRP A 1 96 ? 0.791 -5.439 -21.019 1.00 84.56 96 TRP A O 1
ATOM 781 N N . ILE A 1 97 ? 2.785 -5.983 -21.868 1.00 82.62 97 ILE A N 1
ATOM 782 C CA . ILE A 1 97 ? 3.245 -4.584 -21.947 1.00 82.62 97 ILE A CA 1
ATOM 783 C C . ILE A 1 97 ? 2.289 -3.708 -22.763 1.00 82.62 97 ILE A C 1
ATOM 785 O O . ILE A 1 97 ? 2.099 -2.537 -22.445 1.00 82.62 97 ILE A O 1
ATOM 789 N N . ARG A 1 98 ? 1.697 -4.249 -23.835 1.00 82.75 98 ARG 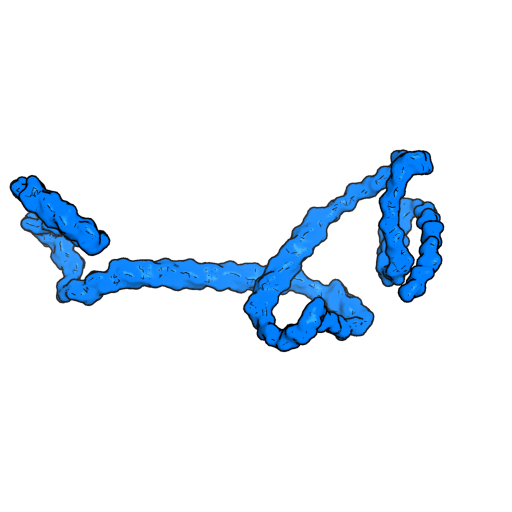A N 1
ATOM 790 C CA . ARG A 1 98 ? 0.833 -3.469 -24.731 1.00 82.75 98 ARG A CA 1
ATOM 791 C C . ARG A 1 98 ? -0.579 -3.270 -24.194 1.00 82.75 98 ARG A C 1
ATOM 793 O O . ARG A 1 98 ? -1.160 -2.215 -24.424 1.00 82.75 98 ARG A O 1
ATOM 800 N N . ASN A 1 99 ? -1.137 -4.280 -23.533 1.00 86.38 99 ASN A N 1
ATOM 801 C CA . ASN A 1 99 ? -2.563 -4.318 -23.208 1.00 86.38 99 ASN A CA 1
ATOM 802 C C . ASN A 1 99 ? -2.857 -4.128 -21.714 1.00 86.38 99 ASN A C 1
ATOM 804 O O . ASN A 1 99 ? -4.017 -3.932 -21.341 1.00 86.38 99 ASN A O 1
ATOM 808 N N . PHE A 1 100 ? -1.844 -4.195 -20.850 1.00 85.81 100 PHE A N 1
ATOM 809 C CA . PHE A 1 100 ? -2.029 -4.103 -19.408 1.00 85.81 100 PHE A CA 1
ATOM 810 C C . PHE A 1 100 ? -2.307 -2.663 -18.966 1.00 85.81 100 PHE A C 1
ATOM 812 O O . PHE A 1 100 ? -1.445 -1.788 -19.011 1.00 85.81 100 PHE A O 1
ATOM 819 N N . LYS A 1 101 ? -3.540 -2.427 -18.507 1.00 88.06 101 LYS A N 1
ATOM 820 C CA . LYS A 1 101 ? -3.998 -1.143 -17.954 1.00 88.06 101 LYS A CA 1
ATOM 821 C C . LYS A 1 101 ? -3.626 -1.051 -16.477 1.00 88.06 101 LYS A C 1
ATOM 823 O O . LYS A 1 101 ? -4.487 -1.213 -15.608 1.00 88.06 101 LYS A O 1
ATOM 828 N N . TRP A 1 102 ? -2.342 -0.851 -16.210 1.00 88.88 102 TRP A N 1
ATOM 829 C CA . TRP A 1 102 ? -1.793 -0.832 -14.856 1.00 88.88 102 TRP A CA 1
ATOM 830 C C . TRP A 1 102 ? -2.395 0.278 -13.989 1.00 88.88 102 TRP A C 1
ATOM 832 O O . TRP A 1 102 ? -2.635 0.056 -12.807 1.00 88.88 102 TRP A O 1
ATOM 842 N N . GLU A 1 103 ? -2.728 1.431 -14.573 1.00 90.12 103 GLU A N 1
ATOM 843 C CA . GLU A 1 103 ? -3.261 2.590 -13.853 1.00 90.12 103 GLU A CA 1
ATOM 844 C C . GLU A 1 103 ? -4.549 2.239 -13.104 1.00 90.12 103 GLU A C 1
ATOM 846 O O . GLU A 1 103 ? -4.676 2.521 -11.914 1.00 90.12 103 GLU A O 1
ATOM 851 N N . LYS A 1 104 ? -5.469 1.531 -13.773 1.00 91.38 104 LYS A N 1
ATOM 852 C CA . LYS A 1 104 ? -6.748 1.106 -13.183 1.00 91.38 104 LYS A CA 1
ATOM 853 C C . LYS A 1 104 ? -6.564 0.137 -12.022 1.00 91.38 104 LYS A C 1
ATOM 855 O O . LYS A 1 104 ? -7.356 0.134 -11.084 1.00 91.38 104 LYS A O 1
ATOM 860 N N . ILE A 1 105 ? -5.553 -0.725 -12.110 1.00 91.38 105 ILE A N 1
ATOM 861 C CA . ILE A 1 105 ? -5.252 -1.693 -11.055 1.00 91.38 105 ILE A CA 1
ATOM 862 C C . ILE A 1 105 ? -4.663 -0.959 -9.853 1.00 91.38 105 ILE A C 1
ATOM 864 O O . ILE A 1 105 ? -5.127 -1.182 -8.739 1.00 91.38 105 ILE A O 1
ATOM 868 N N . CYS A 1 106 ? -3.728 -0.032 -10.073 1.00 92.44 106 CYS A N 1
ATOM 869 C CA . CYS A 1 106 ? -3.163 0.789 -9.004 1.00 92.44 106 CYS A CA 1
ATOM 870 C C . CYS A 1 106 ? -4.233 1.634 -8.297 1.00 92.44 106 CYS A C 1
ATOM 872 O O . CYS A 1 106 ? -4.267 1.667 -7.069 1.00 92.44 106 CYS A O 1
ATOM 874 N N . GLU A 1 107 ? -5.141 2.265 -9.050 1.00 92.69 107 GLU A N 1
ATOM 875 C CA . GLU A 1 107 ? -6.278 3.008 -8.488 1.00 92.69 107 GLU A CA 1
ATOM 876 C C . GLU A 1 107 ? -7.173 2.110 -7.632 1.00 92.69 107 GLU A C 1
ATOM 878 O O . GLU A 1 107 ? -7.535 2.473 -6.512 1.00 92.69 107 GLU A O 1
ATOM 883 N N . ARG A 1 108 ? -7.485 0.904 -8.120 1.00 94.19 108 ARG A N 1
ATOM 884 C CA . ARG A 1 108 ? -8.294 -0.059 -7.371 1.00 94.19 108 ARG A CA 1
ATOM 885 C C . ARG A 1 108 ? -7.599 -0.509 -6.086 1.00 94.19 108 ARG A C 1
ATOM 887 O O . ARG A 1 108 ? -8.246 -0.515 -5.042 1.00 94.19 108 ARG A O 1
ATOM 894 N N . CYS A 1 109 ? -6.310 -0.846 -6.138 1.00 93.38 109 CYS A N 1
ATOM 895 C CA . CYS A 1 109 ? -5.535 -1.209 -4.949 1.00 93.38 109 CYS A CA 1
ATOM 896 C C . CYS A 1 109 ? -5.549 -0.079 -3.913 1.00 93.38 109 CYS A C 1
ATOM 898 O O . CYS A 1 109 ? -5.864 -0.325 -2.755 1.00 93.38 109 CYS A O 1
ATOM 900 N N . SER A 1 110 ? -5.307 1.162 -4.346 1.00 92.00 110 SER A N 1
ATOM 901 C CA . SER A 1 110 ? -5.350 2.327 -3.459 1.00 92.00 110 SER A CA 1
ATOM 902 C C . SER A 1 110 ? -6.741 2.548 -2.852 1.00 92.00 110 SER A C 1
ATOM 904 O O . SER A 1 110 ? -6.849 2.821 -1.660 1.00 92.00 110 SER A O 1
ATOM 906 N N . SER A 1 111 ? -7.818 2.378 -3.630 1.00 94.44 111 SER A N 1
ATOM 907 C CA . SER A 1 111 ? -9.187 2.505 -3.106 1.00 94.44 111 SER A CA 1
ATOM 908 C C . SER A 1 111 ? -9.496 1.471 -2.021 1.00 94.44 111 SER A C 1
ATOM 910 O O . SER A 1 111 ? -10.030 1.828 -0.974 1.00 94.44 111 SER A O 1
ATOM 912 N N . LEU A 1 112 ? -9.086 0.217 -2.233 1.00 94.56 112 LEU A N 1
ATOM 913 C CA . LEU A 1 112 ? -9.288 -0.864 -1.274 1.00 94.56 112 LEU A CA 1
ATOM 914 C C . LEU A 1 112 ? -8.453 -0.653 -0.011 1.00 94.56 112 LEU A C 1
ATOM 916 O O . LEU A 1 112 ? -8.945 -0.897 1.086 1.00 94.56 112 LEU A O 1
ATOM 920 N N . GLU A 1 113 ? -7.210 -0.186 -0.143 1.00 92.69 113 GLU A N 1
ATOM 921 C CA . GLU A 1 113 ? -6.363 0.129 1.010 1.00 92.69 113 GLU A CA 1
ATOM 922 C C . GLU A 1 113 ? -6.992 1.228 1.880 1.00 92.69 113 GLU A C 1
ATOM 924 O O . GLU A 1 113 ? -7.110 1.047 3.091 1.00 92.69 113 GLU A O 1
ATOM 929 N N . ASN A 1 114 ? -7.510 2.292 1.257 1.00 94.19 114 ASN A N 1
ATOM 930 C CA . ASN A 1 114 ? -8.220 3.364 1.960 1.00 94.19 114 ASN A CA 1
ATOM 931 C C . ASN A 1 114 ? -9.513 2.875 2.637 1.00 94.19 114 ASN A C 1
ATOM 933 O O . ASN A 1 114 ? -9.841 3.311 3.738 1.00 94.19 114 ASN A O 1
ATOM 937 N N . GLU A 1 115 ? -10.283 1.995 1.990 1.00 95.88 115 GLU A N 1
ATOM 938 C CA . GLU A 1 115 ? -11.487 1.407 2.596 1.00 95.88 115 GLU A CA 1
ATOM 939 C C . GLU A 1 115 ? -11.145 0.539 3.810 1.00 95.88 115 GLU A C 1
ATOM 941 O O . GLU A 1 115 ? -11.803 0.638 4.845 1.00 95.88 115 GLU A O 1
ATOM 946 N N . ILE A 1 116 ? -10.086 -0.268 3.716 1.00 94.12 116 ILE A N 1
ATOM 947 C CA . ILE A 1 116 ? -9.597 -1.085 4.831 1.00 94.12 116 ILE A CA 1
ATOM 948 C C . ILE A 1 116 ? -9.186 -0.199 6.011 1.00 94.12 116 ILE A C 1
ATOM 950 O O . ILE A 1 116 ? -9.490 -0.534 7.156 1.00 94.12 116 ILE A O 1
ATOM 954 N N . GLU A 1 117 ? -8.489 0.906 5.752 1.00 94.31 117 GLU A N 1
ATOM 955 C CA . GLU A 1 117 ? -8.069 1.846 6.793 1.00 94.31 117 GLU A CA 1
ATOM 956 C C . GLU A 1 117 ? -9.271 2.496 7.486 1.00 94.31 117 GLU A C 1
ATOM 958 O O . GLU A 1 117 ? -9.379 2.414 8.708 1.00 94.31 117 GLU A O 1
ATOM 963 N N . LYS A 1 118 ? -10.249 2.993 6.719 1.00 96.50 118 LYS A N 1
ATOM 964 C CA . LYS A 1 118 ? -11.495 3.556 7.269 1.00 96.50 118 LYS A CA 1
ATOM 965 C C . LYS A 1 118 ? -12.245 2.575 8.162 1.00 96.50 118 LYS A C 1
ATOM 967 O O . LYS A 1 118 ? -12.672 2.934 9.254 1.00 96.50 118 LYS A O 1
ATOM 972 N N . ILE A 1 119 ? -12.388 1.326 7.720 1.00 97.31 119 ILE A N 1
ATOM 973 C CA . ILE A 1 119 ? -13.070 0.292 8.508 1.00 97.31 119 ILE A CA 1
ATOM 974 C C . ILE A 1 119 ? -12.305 0.016 9.812 1.00 97.31 119 ILE A C 1
ATOM 976 O O . ILE A 1 119 ? -12.918 -0.177 10.859 1.00 97.31 119 ILE A O 1
ATOM 980 N N . LYS A 1 120 ? -10.966 0.012 9.787 1.00 96.56 120 LYS A N 1
ATOM 981 C CA . LYS A 1 120 ? -10.149 -0.172 11.000 1.00 96.56 120 LYS A CA 1
ATOM 982 C C . LYS A 1 120 ? -10.284 0.989 11.981 1.00 96.56 120 LYS A C 1
ATOM 984 O O . LYS A 1 120 ? -10.345 0.746 13.188 1.00 96.56 120 LYS A O 1
ATOM 989 N N . GLU A 1 121 ? -10.331 2.217 11.480 1.00 96.50 121 GLU A N 1
ATOM 990 C CA . GLU A 1 121 ? -10.573 3.408 12.296 1.00 96.50 121 GLU A CA 1
ATOM 991 C C . GLU A 1 121 ? -11.962 3.351 12.940 1.00 96.50 121 GLU A C 1
ATOM 993 O O . GLU A 1 121 ? -12.085 3.548 14.148 1.00 96.50 121 GLU A O 1
ATOM 998 N N . GLU A 1 122 ? -12.992 2.988 12.172 1.00 96.69 122 GLU A N 1
ATOM 999 C CA . GLU A 1 122 ? -14.360 2.841 12.675 1.00 96.69 122 GLU A CA 1
ATOM 1000 C C . GLU A 1 122 ? -14.461 1.743 13.741 1.00 96.69 122 GLU A C 1
ATOM 1002 O O . GLU A 1 122 ? -15.036 1.965 14.806 1.00 96.69 122 GLU A O 1
ATOM 1007 N N . ILE A 1 123 ? -13.836 0.583 13.516 1.00 96.88 123 ILE A N 1
ATOM 1008 C CA . ILE A 1 123 ? -13.763 -0.490 14.518 1.00 96.88 123 ILE A CA 1
ATOM 1009 C C . ILE A 1 123 ? -13.097 0.013 15.800 1.00 96.88 123 ILE A C 1
ATOM 1011 O O . ILE A 1 123 ? -13.614 -0.241 16.886 1.00 96.88 123 ILE A O 1
ATOM 1015 N N . SER A 1 124 ? -11.974 0.722 15.686 1.00 95.50 124 SER A N 1
ATOM 1016 C CA . SER A 1 124 ? -11.250 1.256 16.846 1.00 95.50 124 SER A CA 1
ATOM 1017 C C . SER A 1 124 ? -12.109 2.259 17.620 1.00 95.50 124 SER A C 1
ATOM 1019 O O . SER A 1 124 ? -12.254 2.137 18.834 1.00 95.50 124 SER A O 1
ATOM 1021 N N . SER A 1 125 ? -12.765 3.182 16.914 1.00 95.94 125 SER A N 1
ATOM 1022 C CA . SER A 1 125 ? -13.655 4.181 17.511 1.00 95.94 125 SER A CA 1
ATOM 1023 C C . SER A 1 125 ? -14.847 3.541 18.228 1.00 95.94 125 SER A C 1
ATOM 1025 O O . SER A 1 125 ? -15.122 3.867 19.384 1.00 95.94 125 SER A O 1
ATOM 1027 N N . LEU A 1 126 ? -15.510 2.571 17.592 1.00 95.94 126 LEU A N 1
ATOM 1028 C CA . LEU A 1 126 ? -16.627 1.841 18.193 1.00 95.94 126 LEU A CA 1
ATOM 1029 C C . LEU A 1 126 ? -16.187 1.001 19.397 1.00 95.94 126 LEU A C 1
ATOM 1031 O O . LEU A 1 126 ? -16.937 0.866 20.364 1.00 95.94 126 LEU A O 1
ATOM 1035 N N . GLN A 1 127 ? -14.980 0.432 19.368 1.00 95.75 127 GLN A N 1
ATOM 1036 C CA . GLN A 1 127 ? -14.421 -0.300 20.505 1.00 95.75 127 GLN A CA 1
ATOM 1037 C C . GLN A 1 127 ? -14.135 0.624 21.689 1.00 95.75 127 GLN A C 1
ATOM 1039 O O . GLN A 1 127 ? -14.485 0.278 22.818 1.00 95.75 127 GLN A O 1
ATOM 1044 N N . GLU A 1 128 ? -13.550 1.797 21.452 1.00 93.75 128 GLU A N 1
ATOM 1045 C CA . GLU A 1 128 ? -13.334 2.806 22.490 1.00 93.75 128 GLU A CA 1
ATOM 1046 C C . GLU A 1 128 ? -14.660 3.284 23.088 1.00 93.75 128 GLU A C 1
ATOM 1048 O O . GLU A 1 128 ? -14.812 3.318 24.311 1.00 93.75 128 GLU A O 1
ATOM 1053 N N . GLU A 1 129 ? -15.651 3.587 22.247 1.00 91.81 129 GLU A N 1
ATOM 1054 C CA . GLU A 1 129 ? -16.987 3.971 22.700 1.00 91.81 129 GLU A CA 1
ATOM 1055 C C . GLU A 1 129 ? -17.633 2.855 23.529 1.00 91.81 129 GLU A C 1
ATOM 1057 O O . GLU A 1 129 ? -18.130 3.100 24.629 1.00 91.81 129 GLU A O 1
ATOM 1062 N N . TYR A 1 130 ? -17.557 1.608 23.061 1.00 92.38 130 TYR A N 1
ATOM 1063 C CA . TYR A 1 130 ? -18.064 0.455 23.795 1.00 92.38 130 TYR A CA 1
ATOM 1064 C C . TYR A 1 130 ? -17.399 0.307 25.168 1.00 92.38 130 TYR A C 1
ATOM 1066 O O . TYR A 1 130 ? -18.098 0.124 26.167 1.00 92.38 130 TYR A O 1
ATOM 1074 N N . ILE A 1 131 ? -16.069 0.418 25.246 1.00 89.94 131 ILE A N 1
ATOM 1075 C CA . ILE A 1 131 ? -15.317 0.350 26.507 1.00 89.94 131 ILE A CA 1
ATOM 1076 C C . ILE A 1 131 ? -15.735 1.487 27.446 1.00 89.94 131 ILE A C 1
ATOM 1078 O O . ILE A 1 131 ? -15.942 1.246 28.635 1.00 89.94 131 ILE A O 1
ATOM 1082 N N . ASN A 1 132 ? -15.924 2.698 26.920 1.00 87.25 132 ASN A N 1
ATOM 1083 C CA . ASN A 1 132 ? -16.361 3.861 27.691 1.00 87.25 132 ASN A CA 1
ATOM 1084 C C . ASN A 1 132 ? -17.806 3.731 28.193 1.00 87.25 132 ASN A C 1
ATOM 1086 O O . ASN A 1 132 ? -18.120 4.203 29.287 1.00 87.25 132 ASN A O 1
ATOM 1090 N N . LEU A 1 133 ? -18.684 3.075 27.428 1.00 87.56 133 LEU A N 1
ATOM 1091 C CA . LEU A 1 133 ? -20.087 2.847 27.782 1.00 87.56 133 LEU A CA 1
ATOM 1092 C C . LEU A 1 133 ? -20.291 1.618 28.684 1.00 87.56 133 LEU A C 1
ATOM 1094 O O . LEU A 1 133 ? -21.269 1.560 29.435 1.00 87.56 133 LEU A O 1
ATOM 1098 N N . LEU A 1 134 ? -19.365 0.654 28.674 1.00 88.31 134 LEU A N 1
ATOM 1099 C CA . LEU A 1 134 ? -19.456 -0.596 29.436 1.00 88.31 134 LEU A CA 1
ATOM 1100 C C . LEU A 1 134 ? -19.747 -0.392 30.942 1.00 88.31 134 LEU A C 1
ATOM 1102 O O . LEU A 1 134 ? -20.626 -1.091 31.464 1.00 88.31 134 LEU A O 1
ATOM 1106 N N . PRO A 1 135 ? -19.095 0.548 31.665 1.00 85.88 135 PRO A N 1
ATOM 1107 C CA . PRO A 1 135 ? -19.352 0.768 33.090 1.00 85.88 135 PRO A CA 1
ATOM 1108 C C . PRO A 1 135 ? -20.788 1.225 33.379 1.00 85.88 135 PRO A C 1
ATOM 1110 O O . PRO A 1 135 ? -21.353 0.886 34.420 1.00 85.88 135 PRO A O 1
ATOM 1113 N N . TRP A 1 136 ? -21.405 1.940 32.437 1.00 84.88 136 TRP A N 1
ATOM 1114 C CA . TRP A 1 136 ? -22.745 2.512 32.573 1.00 84.88 136 TRP A CA 1
ATOM 1115 C C . TRP A 1 136 ? -23.852 1.477 32.378 1.00 84.88 136 TRP A C 1
ATOM 1117 O O . TRP A 1 136 ? -24.980 1.696 32.814 1.00 84.88 136 TRP A O 1
ATOM 1127 N N . ARG A 1 137 ? -23.540 0.304 31.805 1.00 82.81 137 ARG A N 1
ATOM 1128 C CA . ARG A 1 137 ? -24.511 -0.780 31.571 1.00 82.81 137 ARG A CA 1
ATOM 1129 C C . ARG A 1 137 ? -25.197 -1.270 32.850 1.00 82.81 137 ARG A C 1
ATOM 1131 O O . ARG A 1 137 ? -26.285 -1.831 32.790 1.00 82.81 137 ARG A O 1
ATOM 113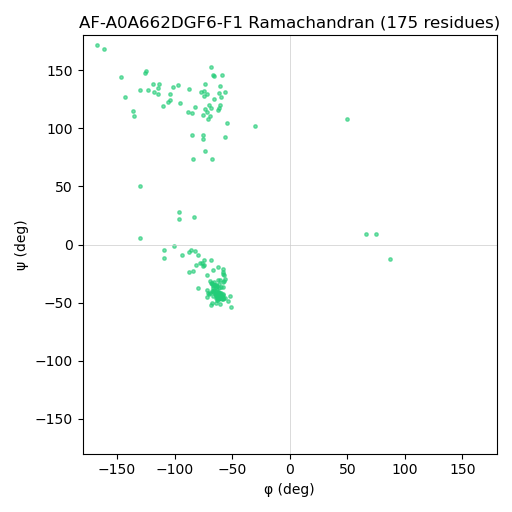8 N N . LYS A 1 138 ? -24.551 -1.105 34.008 1.00 80.94 138 LYS A N 1
ATOM 1139 C CA . LYS A 1 138 ? -25.075 -1.537 35.315 1.00 80.94 138 LYS A CA 1
ATOM 1140 C C . LYS A 1 138 ? -26.000 -0.509 35.976 1.00 80.94 138 LYS A C 1
ATOM 1142 O O . LYS A 1 138 ? -26.551 -0.801 37.035 1.00 80.94 138 LYS A O 1
ATOM 1147 N N . ILE A 1 139 ? -26.165 0.677 35.393 1.00 80.25 139 ILE A N 1
ATOM 1148 C CA . ILE A 1 139 ? -27.041 1.709 35.947 1.00 80.25 139 ILE A CA 1
ATOM 1149 C C . ILE A 1 139 ? -28.491 1.291 35.705 1.00 80.25 139 ILE A C 1
ATOM 1151 O O . ILE A 1 139 ? -28.942 1.155 34.572 1.00 80.25 139 ILE A O 1
ATOM 1155 N N . SER A 1 140 ? -29.223 1.067 36.793 1.00 77.12 140 SER A N 1
ATOM 1156 C CA . SER A 1 140 ? -30.585 0.522 36.779 1.00 77.12 140 SER A CA 1
ATOM 1157 C C . SER A 1 140 ? -31.675 1.558 36.497 1.00 77.12 140 SER A C 1
ATOM 1159 O O . SER A 1 140 ? -32.845 1.195 36.374 1.00 77.12 140 SER A O 1
ATOM 1161 N N . PHE A 1 141 ? -31.324 2.843 36.404 1.00 78.44 141 PHE A N 1
ATOM 1162 C CA . PHE A 1 141 ? -32.280 3.930 36.225 1.00 78.44 141 PHE A CA 1
ATOM 1163 C C . PHE A 1 141 ? -31.948 4.795 34.994 1.00 78.44 141 PHE A C 1
ATOM 1165 O O . PHE A 1 141 ? -30.779 4.973 34.652 1.00 78.44 141 PHE A O 1
ATOM 1172 N N . PRO A 1 142 ? -32.955 5.382 34.321 1.00 77.75 142 PRO A N 1
ATOM 1173 C CA . PRO A 1 142 ? -32.710 6.238 33.166 1.00 77.75 142 PRO A CA 1
ATOM 1174 C C . PRO A 1 142 ? -32.022 7.541 33.585 1.00 77.75 142 PRO A C 1
ATOM 1176 O O . PRO A 1 142 ? -32.624 8.360 34.284 1.00 77.75 142 PRO A O 1
ATOM 1179 N N . LEU A 1 143 ? -30.801 7.778 33.098 1.00 76.12 143 LEU A N 1
ATOM 1180 C CA . LEU A 1 143 ? -30.064 9.032 33.322 1.00 76.12 143 LEU A CA 1
ATOM 1181 C C . LEU A 1 143 ? -30.845 10.265 32.835 1.00 76.12 143 LEU A C 1
ATOM 1183 O O . LEU A 1 143 ? -30.713 11.350 33.394 1.00 76.12 143 LEU A O 1
ATOM 1187 N N . SER A 1 144 ? -31.735 10.091 31.853 1.00 76.19 144 SER A N 1
ATOM 1188 C CA . SER A 1 144 ? -32.644 11.129 31.354 1.00 76.19 144 SER A CA 1
ATOM 1189 C C . SER A 1 144 ? -33.518 11.745 32.453 1.00 76.19 144 SER A C 1
ATOM 1191 O O . SER A 1 144 ? -33.878 12.914 32.355 1.00 76.19 144 SER A O 1
ATOM 1193 N N . LYS A 1 145 ? -33.843 10.986 33.511 1.00 73.25 145 LYS A N 1
ATOM 1194 C CA . LYS A 1 145 ? -34.646 11.475 34.645 1.00 73.25 145 LYS A CA 1
ATOM 1195 C C . LYS A 1 145 ? -33.872 12.405 35.575 1.00 73.25 145 LYS A C 1
ATOM 1197 O O . LYS A 1 145 ? -34.495 13.137 36.336 1.00 73.25 145 LYS A O 1
ATOM 1202 N N . LEU A 1 146 ? -32.541 12.400 35.511 1.00 72.62 146 LEU A N 1
ATOM 1203 C CA . LEU A 1 146 ? -31.718 13.236 36.374 1.00 72.62 146 LEU A CA 1
ATOM 1204 C C . LEU A 1 146 ? -31.599 14.687 35.871 1.00 72.62 146 LEU A C 1
ATOM 1206 O O . LEU A 1 146 ? -31.283 15.572 36.653 1.00 72.62 146 LEU A O 1
ATOM 1210 N N . LYS A 1 147 ? -31.913 14.975 34.598 1.00 67.25 147 LYS A N 1
ATOM 1211 C CA . LYS A 1 147 ? -31.728 16.310 33.990 1.00 67.25 147 LYS A CA 1
ATOM 1212 C C . LYS A 1 147 ? -32.544 17.449 34.628 1.00 67.25 147 LYS A C 1
ATOM 1214 O O . LYS A 1 147 ? -32.181 18.600 34.432 1.00 67.25 147 LYS A O 1
ATOM 1219 N N . ASN A 1 148 ? -33.617 17.147 35.369 1.00 65.19 148 ASN A N 1
ATOM 1220 C CA . ASN A 1 148 ? -34.573 18.139 35.887 1.00 65.19 148 ASN A CA 1
ATOM 1221 C C . ASN A 1 148 ? -34.849 17.972 37.394 1.00 65.19 148 ASN A C 1
ATOM 1223 O O . ASN A 1 148 ? -36.005 17.907 37.818 1.00 65.19 148 ASN A O 1
ATOM 1227 N N . LEU A 1 149 ? -33.804 17.883 38.218 1.00 73.31 149 LEU A N 1
ATOM 1228 C CA . LEU A 1 149 ? -33.960 17.835 39.673 1.00 73.31 149 LEU A CA 1
ATOM 1229 C C . LEU A 1 149 ? -33.796 19.235 40.276 1.00 73.31 149 LEU A C 1
ATOM 1231 O O . LEU A 1 149 ? -32.777 19.889 40.107 1.00 73.31 149 LEU A O 1
ATOM 1235 N N . ARG A 1 150 ? -34.829 19.705 40.987 1.00 73.19 150 ARG A N 1
ATOM 1236 C CA . ARG A 1 150 ? -34.897 21.070 41.548 1.00 73.19 150 ARG A CA 1
ATOM 1237 C C . ARG A 1 150 ? -34.018 21.280 42.786 1.00 73.19 150 ARG A C 1
ATOM 1239 O O . ARG A 1 150 ? -33.765 22.416 43.162 1.00 73.19 150 ARG A O 1
ATOM 1246 N N . TYR A 1 151 ? -33.613 20.186 43.424 1.00 78.69 151 TYR A N 1
ATOM 1247 C CA . TYR A 1 151 ? -32.932 20.175 44.722 1.00 78.69 151 TYR A CA 1
ATOM 1248 C C . TYR A 1 151 ? -31.658 19.322 44.720 1.00 78.69 151 TYR A C 1
ATOM 1250 O O . TYR A 1 151 ? -31.090 19.090 45.780 1.00 78.69 151 TYR A O 1
ATOM 1258 N N . LEU A 1 152 ? -31.244 18.798 43.563 1.00 75.44 152 LEU A N 1
ATOM 1259 C CA . LEU A 1 152 ? -30.126 17.866 43.472 1.00 75.44 152 LEU A CA 1
ATOM 1260 C C . LEU A 1 152 ? -29.239 18.248 42.289 1.00 75.44 152 LEU A C 1
ATOM 1262 O O . LEU A 1 152 ? -29.675 18.154 41.143 1.00 75.44 152 LEU A O 1
ATOM 1266 N N . ASP A 1 153 ? -28.007 18.652 42.586 1.00 74.12 153 ASP A N 1
ATOM 1267 C CA . ASP A 1 153 ? -26.929 18.744 41.605 1.00 74.12 153 ASP A CA 1
ATOM 1268 C C . ASP A 1 153 ? -26.083 17.468 41.701 1.00 74.12 153 ASP A C 1
ATOM 1270 O O . ASP A 1 153 ? -25.832 16.950 42.791 1.00 74.12 153 ASP A O 1
ATOM 1274 N N . PHE A 1 154 ? -25.697 16.905 40.562 1.00 74.62 154 PHE A N 1
ATOM 1275 C CA . PHE A 1 154 ? -24.936 15.663 40.515 1.00 74.62 154 PHE A CA 1
ATOM 1276 C C . PHE A 1 154 ? -23.980 15.678 39.325 1.00 74.62 154 PHE A C 1
ATOM 1278 O O . PHE A 1 154 ? -24.296 16.148 38.232 1.00 74.62 154 PHE A O 1
ATOM 1285 N N . ARG A 1 155 ? -22.801 15.090 39.527 1.00 76.12 155 ARG A N 1
ATOM 1286 C CA . ARG A 1 155 ? -21.821 14.839 38.470 1.00 76.12 155 ARG A CA 1
ATOM 1287 C C . ARG A 1 155 ? -21.521 13.355 38.432 1.00 76.12 155 ARG A C 1
ATOM 1289 O O . ARG A 1 155 ? -21.289 12.742 39.471 1.00 76.12 155 ARG A O 1
ATOM 1296 N N . ILE A 1 156 ? -21.533 12.780 37.236 1.00 77.56 156 ILE A N 1
ATOM 1297 C CA . ILE A 1 156 ? -21.176 11.379 37.028 1.00 77.56 156 ILE A CA 1
ATOM 1298 C C . ILE A 1 156 ? -19.966 11.333 36.109 1.00 77.56 156 ILE A C 1
ATOM 1300 O O . ILE A 1 156 ? -19.891 12.082 35.137 1.00 77.56 156 ILE A O 1
ATOM 1304 N N . GLY A 1 157 ? -19.021 10.455 36.418 1.00 80.19 157 GLY A N 1
ATOM 1305 C CA . GLY A 1 157 ? -17.810 10.276 35.636 1.00 80.19 157 GLY A CA 1
ATOM 1306 C C . GLY A 1 157 ? -17.154 8.937 35.931 1.00 80.19 157 GLY A C 1
ATOM 1307 O O . GLY A 1 157 ? -17.518 8.243 36.882 1.00 80.19 157 GLY A O 1
ATOM 1308 N N . ILE A 1 158 ? -16.186 8.584 35.093 1.00 80.00 158 ILE A N 1
ATOM 1309 C CA . ILE A 1 158 ? -15.320 7.423 35.285 1.00 80.00 158 ILE A CA 1
ATOM 1310 C C . ILE A 1 158 ? -13.991 7.936 35.831 1.00 80.00 158 ILE A C 1
ATOM 1312 O O . ILE A 1 158 ? -13.456 8.921 35.326 1.00 80.00 158 ILE A O 1
ATOM 1316 N N . ILE A 1 159 ? -13.457 7.265 36.850 1.00 83.31 159 ILE A N 1
ATOM 1317 C CA . ILE A 1 159 ? -12.134 7.560 37.400 1.00 83.31 159 ILE A CA 1
ATOM 1318 C C . ILE A 1 159 ? -11.263 6.300 37.410 1.00 83.31 159 ILE A C 1
ATOM 1320 O O . ILE A 1 159 ? -11.793 5.203 37.618 1.00 83.31 159 ILE A O 1
ATOM 1324 N N . PRO A 1 160 ? -9.938 6.435 37.227 1.00 82.44 160 PRO A N 1
ATOM 1325 C CA . PRO A 1 160 ? -9.001 5.349 37.479 1.00 82.44 160 PRO A CA 1
ATOM 1326 C C . PRO A 1 160 ? -9.094 4.875 38.934 1.00 82.44 160 PRO A C 1
ATOM 1328 O O . PRO A 1 160 ? -9.324 5.676 39.848 1.00 82.44 160 PRO A O 1
ATOM 1331 N N . SER A 1 161 ? -8.907 3.575 39.165 1.00 81.31 161 SER A N 1
ATOM 1332 C CA . SER A 1 161 ? -9.064 2.969 40.498 1.00 81.31 161 SER A CA 1
ATOM 1333 C C . SER A 1 161 ? -8.098 3.570 41.524 1.00 81.31 161 SER A C 1
ATOM 1335 O O . SER A 1 161 ? -8.423 3.697 42.704 1.00 81.31 161 SER A O 1
ATOM 1337 N N . GLU A 1 162 ? -6.933 4.001 41.058 1.00 85.50 162 GLU A N 1
ATOM 1338 C CA . GLU A 1 162 ? -5.845 4.602 41.822 1.00 85.50 162 GLU A CA 1
ATOM 1339 C C . GLU A 1 162 ? -6.242 5.983 42.371 1.00 85.50 162 GLU A C 1
ATOM 1341 O O . GLU A 1 162 ? -5.875 6.347 43.490 1.00 85.50 162 GLU A O 1
ATOM 1346 N N . ALA A 1 163 ? -7.059 6.731 41.621 1.00 83.38 163 ALA A N 1
ATOM 1347 C CA . ALA A 1 163 ? -7.508 8.076 41.978 1.00 83.38 163 ALA A CA 1
ATOM 1348 C C . ALA A 1 163 ? -8.665 8.083 42.995 1.00 83.38 163 ALA A C 1
ATOM 1350 O O . ALA A 1 163 ? -9.010 9.136 43.536 1.00 83.38 163 ALA A O 1
ATOM 1351 N N . LYS A 1 164 ? -9.250 6.918 43.307 1.00 84.00 164 LYS A N 1
ATOM 1352 C CA . LYS A 1 164 ? -10.387 6.795 44.233 1.0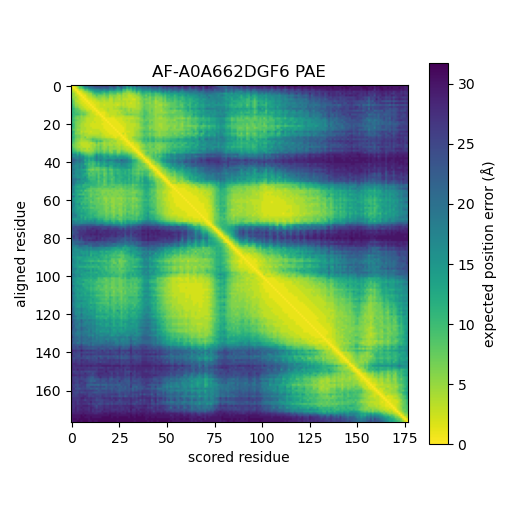0 84.00 164 LYS A CA 1
ATOM 1353 C C . LYS A 1 164 ? -10.081 7.357 45.623 1.00 84.00 164 LYS A C 1
ATOM 1355 O O . LYS A 1 164 ? -10.919 8.035 46.210 1.00 84.00 164 LYS A O 1
ATOM 1360 N N . SER A 1 165 ? -8.888 7.082 46.149 1.00 80.62 165 SER A N 1
ATOM 1361 C CA . SER A 1 165 ? -8.487 7.521 47.493 1.00 80.62 165 SER A CA 1
ATOM 1362 C C . SER A 1 165 ? -8.298 9.039 47.589 1.00 80.62 165 SER A C 1
ATOM 1364 O O . SER A 1 165 ? -8.596 9.629 48.624 1.00 80.62 165 SER A O 1
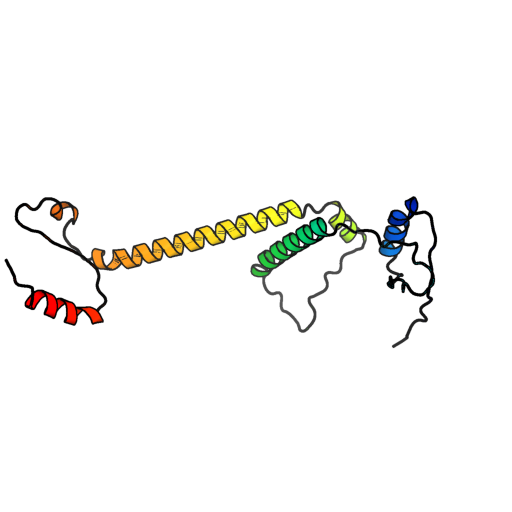ATOM 1366 N N . LEU A 1 166 ? -7.845 9.676 46.505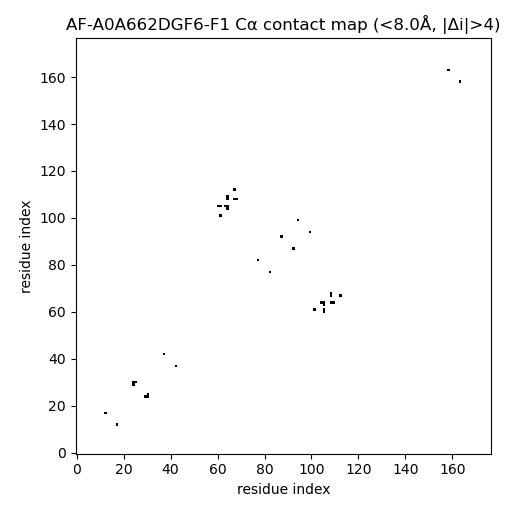 1.00 82.44 166 LEU A N 1
ATOM 1367 C CA . LEU A 1 166 ? -7.690 11.127 46.414 1.00 82.44 166 LEU A CA 1
ATOM 1368 C C . LEU A 1 166 ? -9.050 11.822 46.348 1.00 82.44 166 LEU A C 1
ATOM 1370 O O . LEU A 1 166 ? -9.262 12.811 47.041 1.00 82.44 166 LEU A O 1
ATOM 1374 N N . LEU A 1 167 ? -9.987 11.270 45.575 1.00 80.94 167 LEU A N 1
ATOM 1375 C CA . LEU A 1 167 ? -11.336 11.819 45.461 1.00 80.94 167 LEU A CA 1
ATOM 1376 C C . LEU A 1 167 ? -12.105 11.755 46.783 1.00 80.94 167 LEU A C 1
ATOM 1378 O O . LEU A 1 167 ? -12.726 12.738 47.163 1.00 80.94 167 LEU A O 1
ATOM 1382 N N . LEU A 1 168 ? -12.011 10.643 47.520 1.00 80.94 168 LEU A N 1
ATOM 1383 C CA . LEU A 1 168 ? -12.640 10.528 48.843 1.00 80.94 168 LEU A CA 1
ATOM 1384 C C . LEU A 1 168 ? -12.119 11.594 49.818 1.00 80.94 168 LEU A C 1
ATOM 1386 O O . LEU A 1 168 ? -12.911 12.236 50.498 1.00 80.94 168 LEU A O 1
ATOM 1390 N N . LYS A 1 169 ? -10.806 11.855 49.813 1.00 81.25 169 LYS A N 1
ATOM 1391 C CA . LYS A 1 169 ? -10.198 12.914 50.635 1.00 81.25 169 LYS A CA 1
ATOM 1392 C C . LYS A 1 169 ? -10.629 14.322 50.223 1.00 81.25 169 LYS A C 1
ATOM 1394 O O . LYS A 1 169 ? -10.725 15.194 51.078 1.00 81.25 169 LYS A O 1
ATOM 1399 N N . LEU A 1 170 ? -10.841 14.576 48.932 1.00 78.88 170 LEU A N 1
ATOM 1400 C CA . LEU A 1 170 ? -11.324 15.875 48.452 1.00 78.88 170 LEU A CA 1
ATOM 1401 C C . LEU A 1 170 ? -12.783 16.104 48.858 1.00 78.88 170 LEU A C 1
ATOM 1403 O O . LEU A 1 170 ? -13.102 17.171 49.364 1.00 78.88 170 LEU A O 1
ATOM 1407 N N . VAL A 1 171 ? -13.634 15.081 48.737 1.00 77.12 171 VAL A N 1
ATOM 1408 C CA . VAL A 1 171 ? -15.048 15.151 49.145 1.00 77.12 171 VAL A CA 1
ATOM 1409 C C . VAL A 1 171 ? -15.198 15.354 50.658 1.00 77.12 171 VAL A C 1
ATOM 1411 O O . VAL A 1 171 ? -16.077 16.094 51.086 1.00 77.12 171 VAL A O 1
ATOM 1414 N N . GLU A 1 172 ? -14.335 14.747 51.478 1.00 71.81 172 GLU A N 1
ATOM 1415 C CA . GLU A 1 172 ? -14.333 14.965 52.934 1.00 71.81 172 GLU A CA 1
ATOM 1416 C C . GLU A 1 172 ? -13.874 16.379 53.331 1.00 71.81 172 GLU A C 1
ATOM 1418 O O . GLU A 1 172 ? -14.350 16.917 54.329 1.00 71.81 172 GLU A O 1
ATOM 1423 N N . ASN A 1 173 ? -12.982 17.000 52.551 1.00 61.69 173 ASN A N 1
ATOM 1424 C CA . ASN A 1 173 ? -12.471 18.350 52.819 1.00 61.69 173 ASN A CA 1
ATOM 1425 C C . ASN A 1 173 ? -13.339 19.471 52.211 1.00 61.69 173 ASN A C 1
ATOM 1427 O O . ASN A 1 173 ? -13.313 20.592 52.713 1.00 61.69 173 ASN A O 1
ATOM 1431 N N . GLU A 1 174 ? -14.116 19.186 5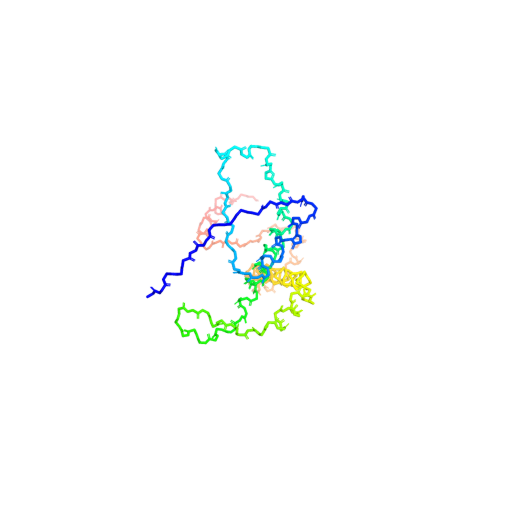1.161 1.00 57.59 174 GLU A N 1
ATOM 1432 C CA . GLU A 1 174 ? -15.053 20.117 50.505 1.00 57.59 174 GLU A CA 1
ATOM 1433 C C . GLU A 1 174 ? -16.504 19.971 51.003 1.00 57.59 174 GLU A C 1
ATOM 1435 O O . GLU A 1 174 ? -17.437 20.383 50.316 1.00 57.59 174 GLU A O 1
ATOM 1440 N N . ALA A 1 175 ? -16.734 19.418 52.199 1.00 48.31 175 ALA A N 1
ATOM 1441 C CA . ALA A 1 175 ? -18.050 19.452 52.842 1.00 48.31 175 ALA A CA 1
ATOM 1442 C C . ALA A 1 175 ? -18.421 20.897 53.245 1.00 48.31 175 ALA A C 1
ATOM 1444 O O . ALA A 1 175 ? -18.354 21.270 54.415 1.00 48.31 175 ALA A O 1
ATOM 1445 N N . ILE A 1 176 ? -18.775 21.733 52.267 1.00 47.12 176 ILE A N 1
ATOM 1446 C CA . ILE A 1 176 ? -19.194 23.120 52.456 1.00 47.12 176 ILE A CA 1
ATOM 1447 C C . ILE A 1 176 ? -20.439 23.401 51.599 1.00 47.12 176 ILE A C 1
ATOM 1449 O O . ILE A 1 176 ? -20.347 23.518 50.380 1.00 47.12 176 ILE A O 1
ATOM 1453 N N . HIS A 1 177 ? -21.544 23.576 52.338 1.00 38.97 177 HIS A N 1
ATOM 1454 C CA . HIS A 1 177 ? -22.830 24.242 52.053 1.00 38.97 177 HIS A CA 1
ATOM 1455 C C . HIS A 1 177 ? -23.821 23.634 51.053 1.00 38.97 177 HIS A C 1
ATOM 1457 O O . HIS A 1 177 ? -23.597 23.694 49.828 1.00 38.97 177 HIS A O 1
#